Protein AF-A0A538TDK7-F1 (afdb_monomer_lite)

Structure (mmCIF, N/CA/C/O backbone):
data_AF-A0A538TDK7-F1
#
_entry.id   AF-A0A538TDK7-F1
#
loop_
_atom_site.group_PDB
_atom_site.id
_atom_site.type_symbol
_atom_site.label_atom_id
_atom_site.label_alt_id
_atom_site.label_comp_id
_atom_site.label_asym_id
_atom_site.label_entity_id
_atom_site.label_seq_id
_atom_site.pdbx_PDB_ins_code
_atom_site.Cartn_x
_atom_site.Cartn_y
_atom_site.Cartn_z
_atom_site.occupancy
_atom_site.B_iso_or_equiv
_atom_site.auth_seq_id
_atom_site.auth_comp_id
_atom_site.auth_asym_id
_atom_site.auth_atom_id
_atom_site.pdbx_PDB_model_num
ATOM 1 N N . MET A 1 1 ? 8.173 38.762 -30.649 1.00 38.22 1 MET A N 1
ATOM 2 C CA . MET A 1 1 ? 8.725 39.051 -31.995 1.00 38.22 1 MET A CA 1
ATOM 3 C C . MET A 1 1 ? 9.347 40.448 -32.156 1.00 38.22 1 MET A C 1
ATOM 5 O O . MET A 1 1 ? 10.038 40.645 -33.141 1.00 38.22 1 MET A O 1
ATOM 9 N N . ALA A 1 2 ? 9.205 41.392 -31.211 1.00 43.88 2 ALA A N 1
ATOM 10 C CA . ALA A 1 2 ? 9.791 42.739 -31.343 1.00 43.88 2 ALA A CA 1
ATOM 11 C C . ALA A 1 2 ? 11.290 42.849 -30.962 1.00 43.88 2 ALA A C 1
ATOM 13 O O . ALA A 1 2 ? 11.988 43.711 -31.480 1.00 43.88 2 ALA A O 1
ATOM 14 N N . ALA A 1 3 ? 11.818 41.957 -30.112 1.00 48.41 3 ALA A N 1
ATOM 15 C CA . ALA A 1 3 ? 13.212 42.032 -29.646 1.00 48.41 3 ALA A CA 1
ATOM 16 C C . ALA A 1 3 ? 14.259 41.587 -30.693 1.00 48.41 3 ALA A C 1
ATOM 18 O O . ALA A 1 3 ? 15.379 42.086 -30.694 1.00 48.41 3 ALA A O 1
ATOM 19 N N . GLY A 1 4 ? 13.901 40.678 -31.610 1.00 46.03 4 GLY A N 1
ATOM 20 C CA . GLY A 1 4 ? 14.826 40.164 -32.633 1.00 46.03 4 GLY A CA 1
ATOM 21 C C . GLY A 1 4 ? 15.117 41.153 -33.769 1.00 46.03 4 GLY A C 1
ATOM 22 O O . GLY A 1 4 ? 16.203 41.130 -34.338 1.00 46.03 4 GLY A O 1
ATOM 23 N N . LEU A 1 5 ? 14.180 42.062 -34.059 1.00 49.38 5 LEU A N 1
ATOM 24 C CA . LEU A 1 5 ? 14.314 43.065 -35.124 1.00 49.38 5 LEU A CA 1
ATOM 25 C C . LEU A 1 5 ? 15.213 44.248 -34.724 1.00 49.38 5 LEU A C 1
ATOM 27 O O . LEU A 1 5 ? 15.858 44.831 -35.588 1.00 49.38 5 LEU A O 1
ATOM 31 N N . GLY A 1 6 ? 15.317 44.566 -33.428 1.00 53.56 6 GLY A N 1
ATOM 32 C CA . GLY A 1 6 ? 16.222 45.611 -32.924 1.00 53.56 6 GLY A CA 1
ATOM 33 C C . GLY A 1 6 ? 17.692 45.181 -32.817 1.00 53.56 6 GLY A C 1
ATOM 34 O O . GLY A 1 6 ? 18.580 46.024 -32.784 1.00 53.56 6 GLY A O 1
ATOM 35 N N . LEU A 1 7 ? 17.964 43.872 -32.786 1.00 52.69 7 LEU A N 1
ATOM 36 C CA . LEU A 1 7 ? 19.321 43.318 -32.701 1.00 52.69 7 LEU A CA 1
ATOM 37 C C . LEU A 1 7 ? 20.022 43.244 -34.064 1.00 52.69 7 LEU A C 1
ATOM 39 O O . LEU A 1 7 ? 21.246 43.344 -34.129 1.00 52.69 7 LEU A O 1
ATOM 43 N N . ALA A 1 8 ? 19.259 43.111 -35.151 1.00 56.50 8 ALA A N 1
ATOM 44 C CA . ALA A 1 8 ? 19.784 42.955 -36.507 1.00 56.50 8 ALA A CA 1
ATOM 45 C C . ALA A 1 8 ? 20.464 44.223 -37.066 1.00 56.50 8 ALA A C 1
ATOM 47 O O . ALA A 1 8 ? 21.279 44.117 -37.978 1.00 56.50 8 ALA A O 1
ATOM 48 N N . SER A 1 9 ? 20.169 45.405 -36.514 1.00 62.41 9 SER A N 1
ATOM 49 C CA . SER A 1 9 ? 20.732 46.698 -36.937 1.00 62.41 9 SER A CA 1
ATOM 50 C C . SER A 1 9 ? 22.026 47.096 -36.211 1.00 62.41 9 SER A C 1
ATOM 52 O O . SER A 1 9 ? 22.595 48.147 -36.503 1.00 62.41 9 SER A O 1
ATOM 54 N N . LEU A 1 10 ? 22.504 46.280 -35.265 1.00 69.31 10 LEU A N 1
ATOM 55 C CA . LEU A 1 10 ? 23.718 46.549 -34.492 1.00 69.31 10 LEU A CA 1
ATOM 56 C C . LEU A 1 10 ? 24.981 45.963 -35.157 1.00 69.31 10 LEU A C 1
ATOM 58 O O . LEU A 1 10 ? 24.900 44.946 -35.845 1.00 69.31 10 LEU A O 1
ATOM 62 N N . PRO A 1 11 ? 26.174 46.542 -34.914 1.00 76.75 11 PRO A N 1
ATOM 63 C CA . PRO A 1 11 ? 27.440 45.978 -35.380 1.00 76.75 11 PRO A CA 1
ATOM 64 C C . PRO A 1 11 ? 27.650 44.538 -34.885 1.00 76.75 11 PRO A C 1
ATOM 66 O O . PRO A 1 11 ? 27.346 44.218 -33.734 1.00 76.75 11 PRO A O 1
ATOM 69 N N . LEU A 1 12 ? 28.253 43.686 -35.723 1.00 73.94 12 LEU A N 1
ATOM 70 C CA . LEU A 1 12 ? 28.448 42.248 -35.463 1.00 73.94 12 LEU A CA 1
ATOM 71 C C . LEU A 1 12 ? 29.099 41.950 -34.098 1.00 73.94 12 LEU A C 1
ATOM 73 O O . LEU A 1 12 ? 28.734 40.993 -33.421 1.00 73.94 12 LEU A O 1
ATOM 77 N N . ARG A 1 13 ? 30.042 42.794 -33.658 1.00 77.38 13 ARG A N 1
ATOM 78 C CA . ARG A 1 13 ? 30.705 42.647 -32.350 1.00 77.38 13 ARG A CA 1
ATOM 79 C C . ARG A 1 13 ? 29.728 42.801 -31.184 1.00 77.38 13 ARG A C 1
ATOM 81 O O . ARG A 1 13 ? 29.823 42.068 -30.207 1.00 77.38 13 ARG A O 1
ATOM 88 N N . THR A 1 14 ? 28.775 43.718 -31.302 1.00 76.62 14 THR A N 1
ATOM 89 C CA . THR A 1 14 ? 27.746 43.970 -30.291 1.00 76.62 14 THR A CA 1
ATOM 90 C C . THR A 1 14 ? 26.710 42.851 -30.282 1.00 76.62 14 THR A C 1
ATOM 92 O O . THR A 1 14 ? 26.296 42.416 -29.214 1.00 76.62 14 THR A O 1
ATOM 95 N N . GLN A 1 15 ? 26.352 42.314 -31.454 1.00 73.00 15 GLN A N 1
ATOM 96 C CA . GLN A 1 15 ? 25.491 41.130 -31.560 1.00 73.00 15 GLN A CA 1
ATOM 97 C C . GLN A 1 15 ? 26.133 39.904 -30.903 1.00 73.00 15 GLN A C 1
ATOM 99 O O . GLN A 1 15 ? 25.481 39.226 -30.114 1.00 73.00 15 GLN A O 1
ATOM 104 N N . LEU A 1 16 ? 27.418 39.653 -31.168 1.00 75.38 16 LEU A N 1
ATOM 105 C CA . LEU A 1 16 ? 28.167 38.561 -30.541 1.00 75.38 16 LEU A CA 1
ATOM 106 C C . LEU A 1 16 ? 28.321 38.760 -29.030 1.00 75.38 16 LEU A C 1
ATOM 108 O O . LEU A 1 16 ? 28.220 37.791 -28.285 1.00 75.38 16 LEU A O 1
ATOM 112 N N . ALA A 1 17 ? 28.509 39.998 -28.564 1.00 77.81 17 ALA A N 1
ATOM 113 C CA . ALA A 1 17 ? 28.561 40.302 -27.136 1.00 77.81 17 ALA A CA 1
ATOM 114 C C . ALA A 1 17 ? 27.208 40.060 -26.450 1.00 77.81 17 ALA A C 1
ATOM 116 O O . ALA A 1 17 ? 27.165 39.420 -25.404 1.00 77.81 17 ALA A O 1
ATOM 117 N N . VAL A 1 18 ? 26.096 40.499 -27.051 1.00 77.56 18 VAL A N 1
ATOM 118 C CA . VAL A 1 18 ? 24.747 40.253 -26.515 1.00 77.56 18 VAL A CA 1
ATOM 119 C C . VAL A 1 18 ? 24.402 38.764 -26.551 1.00 77.56 18 VAL A C 1
ATOM 121 O O . VAL A 1 18 ? 23.870 38.244 -25.574 1.00 77.56 18 VAL A O 1
ATOM 124 N N . LEU A 1 19 ? 24.751 38.056 -27.628 1.00 75.38 19 LEU A N 1
ATOM 125 C CA . LEU A 1 19 ? 24.578 36.606 -27.725 1.00 75.38 19 LEU A CA 1
ATOM 126 C C . LEU A 1 19 ? 25.424 35.879 -26.672 1.00 75.38 19 LEU A C 1
ATOM 128 O O . LEU A 1 19 ? 24.936 34.961 -26.023 1.00 75.38 19 LEU A O 1
ATOM 132 N N . GLY A 1 20 ? 26.668 36.319 -26.469 1.00 77.12 20 GLY A N 1
ATOM 133 C CA . GLY A 1 20 ? 27.567 35.799 -25.443 1.00 77.12 20 GLY A CA 1
ATOM 134 C C . GLY A 1 20 ? 27.008 36.003 -24.038 1.00 77.12 20 GLY A C 1
ATOM 135 O O . GLY A 1 20 ? 26.969 35.051 -23.269 1.00 77.12 20 GLY A O 1
ATOM 136 N N . ILE A 1 21 ? 26.501 37.201 -23.729 1.00 78.19 21 ILE A N 1
ATOM 137 C CA . ILE A 1 21 ? 25.832 37.513 -22.456 1.00 78.19 21 ILE A CA 1
ATOM 138 C C . ILE A 1 21 ? 24.571 36.662 -22.284 1.00 78.19 21 ILE A C 1
ATOM 140 O O . ILE A 1 21 ? 24.345 36.123 -21.209 1.00 78.19 21 ILE A O 1
ATOM 144 N N . TYR A 1 22 ? 23.762 36.492 -23.332 1.00 72.81 22 TYR A N 1
ATOM 145 C CA . TYR A 1 22 ? 22.556 35.663 -23.280 1.00 72.81 22 TYR A CA 1
ATOM 146 C C . TYR A 1 22 ? 22.883 34.181 -23.047 1.00 72.81 22 TYR A C 1
ATOM 148 O O . TYR A 1 22 ? 22.232 33.520 -22.241 1.00 72.81 22 TYR A O 1
ATOM 156 N N . LEU A 1 23 ? 23.920 33.662 -23.710 1.00 69.44 23 LEU A N 1
ATOM 157 C CA . LEU A 1 23 ? 24.389 32.288 -23.534 1.00 69.44 23 LEU A CA 1
ATOM 158 C C . LEU A 1 23 ? 24.988 32.064 -22.144 1.00 69.44 23 LEU A C 1
ATOM 160 O O . LEU A 1 23 ? 24.698 31.042 -21.527 1.00 69.44 23 LEU A O 1
ATOM 164 N N . THR A 1 24 ? 25.771 33.010 -21.619 1.00 68.62 24 THR A N 1
ATOM 165 C CA . THR A 1 24 ? 26.344 32.896 -20.270 1.00 68.62 24 THR A CA 1
ATOM 166 C C . THR A 1 24 ? 25.286 33.067 -19.185 1.00 68.62 24 THR A C 1
ATOM 168 O O . THR A 1 24 ? 25.291 32.281 -18.242 1.00 68.62 24 THR A O 1
ATOM 171 N N . LEU A 1 25 ? 24.316 33.979 -19.338 1.00 64.06 25 LEU A N 1
ATOM 172 C CA . LEU A 1 25 ? 23.139 34.053 -18.458 1.00 64.06 25 LEU A CA 1
ATOM 173 C C . LEU A 1 25 ? 22.305 32.772 -18.524 1.00 64.06 25 LEU A C 1
ATOM 175 O O . LEU A 1 25 ? 21.866 32.290 -17.487 1.00 64.06 25 LEU A O 1
ATOM 179 N N . GLY A 1 26 ? 22.129 32.194 -19.716 1.00 53.66 26 GLY A N 1
ATOM 180 C CA . GLY A 1 26 ? 21.457 30.908 -19.900 1.00 53.66 26 GLY A CA 1
ATOM 181 C C . GLY A 1 26 ? 22.214 29.736 -19.270 1.00 53.66 26 GLY A C 1
ATOM 182 O O . GLY A 1 26 ? 21.595 28.816 -18.750 1.00 53.66 26 GLY A O 1
ATOM 183 N N . MET A 1 27 ? 23.549 29.759 -19.270 1.00 61.28 27 MET A N 1
ATOM 184 C CA . MET A 1 27 ? 24.370 28.779 -18.549 1.00 61.28 27 MET A CA 1
ATOM 185 C C . MET A 1 27 ? 24.310 28.979 -17.032 1.00 61.28 27 MET A C 1
ATOM 187 O O . MET A 1 27 ? 24.310 27.998 -16.295 1.00 61.28 27 MET A O 1
ATOM 191 N N . TRP A 1 28 ? 24.239 30.227 -16.565 1.00 51.09 28 TRP A N 1
ATOM 192 C CA . TRP A 1 28 ? 24.221 30.552 -15.140 1.00 51.09 28 TRP A CA 1
ATOM 193 C C . TRP A 1 28 ? 22.849 30.287 -14.502 1.00 51.09 28 TRP A C 1
ATOM 195 O O . TRP A 1 28 ? 22.786 29.759 -13.396 1.00 51.09 28 TRP A O 1
ATOM 205 N N . SER A 1 29 ? 21.749 30.522 -15.228 1.00 53.81 29 SER A N 1
ATOM 206 C CA . SER A 1 29 ? 20.389 30.169 -14.785 1.00 53.81 29 SER A CA 1
ATOM 207 C C . SER A 1 29 ? 20.101 28.664 -14.822 1.00 53.81 29 SER A C 1
ATOM 209 O O . SER A 1 29 ? 19.260 28.181 -14.072 1.00 53.81 29 SER A O 1
ATOM 211 N N . ARG A 1 30 ? 20.835 27.889 -15.633 1.00 50.47 30 ARG A N 1
ATOM 212 C CA . ARG A 1 30 ? 20.777 26.412 -15.650 1.00 50.47 30 ARG A CA 1
ATOM 213 C C . ARG A 1 30 ? 21.446 25.747 -14.440 1.00 50.47 30 ARG A C 1
ATOM 215 O O . ARG A 1 30 ? 21.371 24.526 -14.316 1.00 50.47 30 ARG A O 1
ATOM 222 N N . GLY A 1 31 ? 22.119 26.518 -13.584 1.00 41.34 31 GLY A N 1
ATOM 223 C CA . GLY A 1 31 ? 22.864 26.019 -12.427 1.00 41.34 31 GLY A CA 1
ATOM 224 C C . GLY A 1 31 ? 22.113 26.048 -11.095 1.00 41.34 31 GLY A C 1
ATOM 225 O O . GLY A 1 31 ? 22.676 25.587 -10.101 1.00 41.34 31 GLY A O 1
ATOM 226 N N . ASP A 1 32 ? 20.883 26.574 -11.032 1.00 41.44 32 ASP A N 1
ATOM 227 C CA . ASP A 1 32 ? 20.187 26.698 -9.748 1.00 41.44 32 ASP A CA 1
ATOM 228 C C . ASP A 1 32 ? 19.555 25.355 -9.338 1.00 41.44 32 ASP A C 1
ATOM 230 O O . ASP A 1 32 ? 18.450 24.982 -9.721 1.00 41.44 32 ASP A O 1
ATOM 234 N N . LEU A 1 33 ? 20.312 24.596 -8.546 1.00 46.03 33 LEU A N 1
ATOM 235 C CA . LEU A 1 33 ? 19.978 23.289 -7.960 1.00 46.03 33 LEU A CA 1
ATOM 236 C C . LEU A 1 33 ? 18.843 23.338 -6.916 1.00 46.03 33 LEU A C 1
ATOM 238 O O . LEU A 1 33 ? 18.672 22.387 -6.147 1.00 46.03 33 LEU A O 1
ATOM 242 N N . LYS A 1 34 ? 18.099 24.444 -6.831 1.00 42.38 34 LYS A N 1
ATOM 243 C CA . LYS A 1 34 ? 17.203 24.719 -5.704 1.00 42.38 34 LYS A CA 1
ATOM 244 C C . LYS A 1 34 ? 15.817 24.097 -5.817 1.00 42.38 34 LYS A C 1
ATOM 246 O O . LYS A 1 34 ? 15.221 23.881 -4.769 1.00 42.38 34 LYS A O 1
ATOM 251 N N . ASN A 1 35 ? 15.351 23.721 -7.013 1.00 41.34 35 ASN A N 1
ATOM 252 C CA . ASN A 1 35 ? 14.048 23.069 -7.182 1.00 41.34 35 ASN A CA 1
ATOM 253 C C . ASN A 1 35 ? 14.151 21.722 -7.931 1.00 41.34 35 ASN A C 1
ATOM 255 O O . ASN A 1 35 ? 14.353 21.699 -9.145 1.00 41.34 35 ASN A O 1
ATOM 259 N N . PRO A 1 36 ? 14.024 20.573 -7.232 1.00 47.59 36 PRO A N 1
ATOM 260 C CA . PRO A 1 36 ? 14.081 19.231 -7.830 1.00 47.59 36 PRO A CA 1
ATOM 261 C C . PRO A 1 36 ? 12.927 18.899 -8.786 1.00 47.59 36 PRO A C 1
ATOM 263 O O . PRO A 1 36 ? 13.014 17.917 -9.521 1.00 47.59 36 PRO A O 1
ATOM 266 N N . GLU A 1 37 ? 11.859 19.690 -8.752 1.00 44.19 37 GLU A N 1
ATOM 267 C CA . GLU A 1 37 ? 10.661 19.550 -9.587 1.00 44.19 37 GLU A CA 1
ATOM 268 C C . GLU A 1 37 ? 10.790 20.305 -10.917 1.00 44.19 37 GLU A C 1
ATOM 270 O O . GLU A 1 37 ? 10.044 20.055 -11.865 1.00 44.19 37 GLU A O 1
ATOM 275 N N . GLU A 1 38 ? 11.778 21.198 -11.029 1.00 42.28 38 GLU A N 1
ATOM 276 C CA . GLU A 1 38 ? 12.010 21.961 -12.246 1.00 42.28 38 GLU A CA 1
ATOM 277 C C . GLU A 1 38 ? 12.855 21.168 -13.248 1.00 42.28 38 GLU A C 1
ATOM 279 O O . GLU A 1 38 ? 13.903 20.574 -12.962 1.00 42.28 38 GLU A O 1
ATOM 284 N N . THR A 1 39 ? 12.350 21.147 -14.475 1.00 43.91 39 THR A N 1
ATOM 285 C CA . THR A 1 39 ? 12.865 20.350 -15.583 1.00 43.91 39 THR A CA 1
ATOM 286 C C . THR A 1 39 ? 14.168 20.960 -16.123 1.00 43.91 39 THR A C 1
ATOM 288 O O . THR A 1 39 ? 14.156 21.742 -17.071 1.00 43.91 39 THR A O 1
ATOM 291 N N . THR A 1 40 ? 15.312 20.627 -15.518 1.00 49.50 40 THR A N 1
ATOM 292 C CA . THR A 1 40 ? 16.652 21.027 -15.996 1.00 49.50 40 THR A CA 1
ATOM 293 C C . THR A 1 40 ? 17.365 19.884 -16.737 1.00 49.50 40 THR A C 1
ATOM 295 O O . THR A 1 40 ? 17.063 18.704 -16.557 1.00 49.50 40 THR A O 1
ATOM 298 N N . GLU A 1 41 ? 18.339 20.211 -17.597 1.00 44.47 41 GLU A N 1
ATOM 299 C CA . GLU A 1 41 ? 19.087 19.227 -18.406 1.00 44.47 41 GLU A CA 1
ATOM 300 C C . GLU A 1 41 ? 19.880 18.217 -17.547 1.00 44.47 41 GLU A C 1
ATOM 302 O O . GLU A 1 41 ? 19.993 17.039 -17.895 1.00 44.47 41 GLU A O 1
ATOM 307 N N . SER A 1 42 ? 20.395 18.650 -16.393 1.00 49.44 42 SER A N 1
ATOM 308 C CA . SER A 1 42 ? 21.072 17.782 -15.421 1.00 49.44 42 SER A CA 1
ATOM 309 C C . SER A 1 42 ? 20.097 16.810 -14.745 1.00 49.44 42 SER A C 1
ATOM 311 O O . SER A 1 42 ? 20.432 15.632 -14.581 1.00 49.44 42 SER A O 1
ATOM 313 N N . ASN A 1 43 ? 18.873 17.259 -14.443 1.00 54.41 43 ASN A N 1
ATOM 314 C CA . ASN A 1 43 ? 17.802 16.407 -13.922 1.00 54.41 43 ASN A CA 1
ATOM 315 C C . ASN A 1 43 ? 17.413 15.321 -14.939 1.00 54.41 43 ASN A C 1
ATOM 317 O O . ASN A 1 43 ? 17.275 14.159 -14.559 1.00 54.41 43 ASN A O 1
ATOM 321 N N . PHE A 1 44 ? 17.360 15.639 -16.238 1.00 60.88 44 PHE A N 1
ATOM 322 C CA . PHE A 1 44 ? 17.074 14.642 -17.278 1.00 60.88 44 PHE A CA 1
ATOM 323 C C . PHE A 1 44 ? 18.119 13.529 -17.387 1.00 60.88 44 PHE A C 1
ATOM 325 O O . PHE A 1 44 ? 17.742 12.373 -17.553 1.00 60.88 44 PHE A O 1
ATOM 332 N N . ARG A 1 45 ? 19.421 13.827 -17.275 1.00 62.09 45 ARG A N 1
ATOM 333 C CA . ARG A 1 45 ? 20.465 12.781 -17.369 1.00 62.09 45 ARG A CA 1
ATOM 334 C C . ARG A 1 45 ? 20.416 11.802 -16.195 1.00 62.09 45 ARG A C 1
ATOM 336 O O . ARG A 1 45 ? 20.629 10.601 -16.380 1.00 62.09 45 ARG A O 1
ATOM 343 N N . LEU A 1 46 ? 20.118 12.304 -14.994 1.00 62.34 46 LEU A N 1
ATOM 344 C CA . LEU A 1 46 ? 19.940 11.469 -13.803 1.00 62.34 46 LEU A CA 1
ATOM 345 C C . LEU A 1 46 ? 18.691 10.584 -13.919 1.00 62.34 46 LEU A C 1
ATOM 347 O O . LEU A 1 46 ? 18.764 9.396 -13.600 1.00 62.34 46 LEU A O 1
ATOM 351 N N . VAL A 1 47 ? 17.583 11.140 -14.420 1.00 71.38 47 VAL A N 1
ATOM 352 C CA . VAL A 1 47 ? 16.340 10.404 -14.715 1.00 71.38 47 VAL A CA 1
ATOM 353 C C . VAL A 1 47 ? 16.583 9.328 -15.778 1.00 71.38 47 VAL A C 1
ATOM 355 O O . VAL A 1 47 ? 16.241 8.171 -15.562 1.00 71.38 47 VAL A O 1
ATOM 358 N N . ASP A 1 48 ? 17.227 9.671 -16.895 1.00 78.06 48 ASP A N 1
ATOM 359 C CA . ASP A 1 48 ? 17.501 8.748 -18.005 1.00 78.06 48 ASP A CA 1
ATOM 360 C C . ASP A 1 48 ? 18.375 7.567 -17.562 1.00 78.06 48 ASP A C 1
ATOM 362 O O . ASP A 1 48 ? 18.070 6.411 -17.848 1.00 78.06 48 ASP A O 1
ATOM 366 N N . THR A 1 49 ? 19.422 7.831 -16.775 1.00 82.88 49 THR A N 1
ATOM 367 C CA . THR A 1 49 ? 20.282 6.766 -16.231 1.00 82.88 49 THR A CA 1
ATOM 368 C C . THR A 1 49 ? 19.508 5.856 -15.274 1.00 82.88 49 THR A C 1
ATOM 370 O O . THR A 1 49 ? 19.656 4.633 -15.317 1.00 82.88 49 THR A O 1
ATOM 373 N N . ALA A 1 50 ? 18.657 6.438 -14.424 1.00 83.56 50 ALA A N 1
ATOM 374 C CA . ALA A 1 50 ? 17.806 5.690 -13.505 1.00 83.56 50 ALA A CA 1
ATOM 375 C C . ALA A 1 50 ? 16.811 4.793 -14.257 1.00 83.56 50 ALA A C 1
ATOM 377 O O . ALA A 1 50 ? 16.708 3.603 -13.959 1.00 83.56 50 ALA A O 1
ATOM 378 N N . LEU A 1 51 ? 16.131 5.341 -15.266 1.00 88.38 51 LEU A N 1
ATOM 379 C CA . LEU A 1 51 ? 15.173 4.612 -16.093 1.00 88.38 51 LEU A CA 1
ATOM 380 C C . LEU A 1 51 ? 15.840 3.506 -16.904 1.00 88.38 51 LEU A C 1
ATOM 382 O O . LEU A 1 51 ? 15.297 2.410 -16.955 1.00 88.38 51 LEU A O 1
ATOM 386 N N . LYS A 1 52 ? 17.032 3.741 -17.466 1.00 90.75 52 LYS A N 1
ATOM 387 C CA . LYS A 1 52 ? 17.803 2.701 -18.166 1.00 90.75 52 LYS A CA 1
ATOM 388 C C . LYS A 1 52 ? 18.159 1.537 -17.250 1.00 90.75 52 LYS A C 1
ATOM 390 O O . LYS A 1 52 ? 18.046 0.389 -17.670 1.00 90.75 52 LYS A O 1
ATOM 395 N N . LYS A 1 53 ? 18.561 1.807 -16.001 1.00 91.56 53 LYS A N 1
ATOM 396 C CA . LYS A 1 53 ? 18.838 0.745 -15.019 1.00 91.56 53 LYS A CA 1
ATOM 397 C C . LYS A 1 53 ? 17.586 -0.095 -14.753 1.00 91.56 53 LYS A C 1
ATOM 399 O O . LYS A 1 53 ? 17.656 -1.319 -14.811 1.00 91.56 53 LYS A O 1
ATOM 404 N N . VAL A 1 54 ? 16.447 0.561 -14.531 1.00 93.69 54 VAL A N 1
ATOM 405 C CA . VAL A 1 54 ? 15.161 -0.117 -14.312 1.00 93.69 54 VAL A CA 1
ATOM 406 C C . VAL A 1 54 ? 14.726 -0.902 -15.556 1.00 93.69 54 VAL A C 1
ATOM 408 O O . VAL A 1 54 ? 14.345 -2.061 -15.432 1.00 93.69 54 VAL A O 1
ATOM 411 N N . GLU A 1 55 ? 14.837 -0.328 -16.758 1.00 95.50 55 GLU A N 1
ATOM 412 C CA . GLU A 1 55 ? 14.523 -1.015 -18.019 1.00 95.50 55 GLU A CA 1
ATOM 413 C C . GLU A 1 55 ? 15.361 -2.284 -18.190 1.00 95.50 55 GLU A C 1
ATOM 415 O O . GLU A 1 55 ? 14.823 -3.346 -18.510 1.00 95.50 55 GLU A O 1
ATOM 420 N N . LEU A 1 56 ? 16.674 -2.190 -17.959 1.00 95.62 56 LEU A N 1
ATOM 421 C CA . LEU A 1 56 ? 17.569 -3.343 -18.008 1.00 95.62 56 LEU A CA 1
ATOM 422 C C . LEU A 1 56 ? 17.151 -4.408 -16.992 1.00 95.62 56 LEU A C 1
ATOM 424 O O . LEU A 1 56 ? 17.102 -5.582 -17.353 1.00 95.62 56 LEU A O 1
ATOM 428 N N . GLY A 1 57 ? 16.794 -4.006 -15.768 1.00 96.19 57 GLY A N 1
ATOM 429 C CA . GLY A 1 57 ? 16.332 -4.929 -14.733 1.00 96.19 57 GLY A CA 1
ATOM 430 C C . GLY A 1 57 ? 15.056 -5.676 -15.133 1.00 96.19 57 GLY A C 1
ATOM 431 O O . GLY A 1 57 ? 14.995 -6.904 -15.054 1.00 96.19 57 GLY A O 1
ATOM 432 N N . PHE A 1 58 ? 14.072 -4.956 -15.678 1.00 97.12 58 PHE A N 1
ATOM 433 C CA . PHE A 1 58 ? 12.864 -5.567 -16.236 1.00 97.12 58 PHE A CA 1
ATOM 434 C C . PHE A 1 58 ? 13.189 -6.546 -17.366 1.00 97.12 58 PHE A C 1
ATOM 436 O O . PHE A 1 58 ? 12.705 -7.675 -17.344 1.00 97.12 58 PHE A O 1
ATOM 443 N N . ARG A 1 59 ? 14.042 -6.165 -18.327 1.00 97.06 59 ARG A N 1
ATOM 444 C CA . ARG A 1 59 ? 14.416 -7.041 -19.455 1.00 97.06 59 ARG A CA 1
ATOM 445 C C . ARG A 1 59 ? 15.201 -8.278 -19.017 1.00 97.06 59 ARG A C 1
ATOM 447 O O . ARG A 1 59 ? 15.121 -9.300 -19.695 1.00 97.06 59 ARG A O 1
ATOM 454 N N . GLN A 1 60 ? 15.954 -8.194 -17.921 1.00 96.25 60 GLN A N 1
ATOM 455 C CA . GLN A 1 60 ? 16.690 -9.326 -17.354 1.00 96.25 60 GLN A CA 1
ATOM 456 C C . GLN A 1 60 ? 15.755 -10.357 -16.718 1.00 96.25 60 GLN A C 1
ATOM 458 O O . GLN A 1 60 ? 15.914 -11.549 -16.977 1.00 96.25 60 GLN A O 1
ATOM 463 N N . LEU A 1 61 ? 14.780 -9.914 -15.917 1.00 95.56 61 LEU A N 1
ATOM 464 C CA . LEU A 1 61 ? 13.804 -10.809 -15.283 1.00 95.56 61 LEU A CA 1
ATOM 465 C C . LEU A 1 61 ? 12.753 -11.312 -16.277 1.00 95.56 61 LEU A C 1
ATOM 467 O O . LEU A 1 61 ? 12.399 -12.490 -16.281 1.00 95.56 61 LEU A O 1
ATOM 471 N N . TYR A 1 62 ? 12.294 -10.419 -17.148 1.00 96.00 62 TYR A N 1
ATOM 472 C CA . TYR A 1 62 ? 11.225 -10.649 -18.107 1.00 96.00 62 TYR A CA 1
ATOM 473 C C . TYR A 1 62 ? 11.648 -10.149 -19.492 1.00 96.00 62 TYR A C 1
ATOM 475 O O . TYR A 1 62 ? 11.325 -9.023 -19.879 1.00 96.00 62 TYR A O 1
ATOM 483 N N . PRO A 1 63 ? 12.340 -10.977 -20.300 1.00 95.56 63 PRO A N 1
ATOM 484 C CA . PRO A 1 63 ? 12.717 -10.601 -21.665 1.00 95.56 63 PRO A CA 1
ATOM 485 C C . PRO A 1 63 ? 11.509 -10.267 -22.548 1.00 95.56 63 PRO A C 1
ATOM 487 O O . PRO A 1 63 ? 11.612 -9.465 -23.479 1.00 95.56 63 PRO A O 1
ATOM 490 N N . ARG A 1 64 ? 10.360 -10.887 -22.255 1.00 94.62 64 ARG A N 1
ATOM 491 C CA . ARG A 1 64 ? 9.053 -10.617 -22.858 1.00 94.62 64 ARG A CA 1
ATOM 492 C C . ARG A 1 64 ? 7.963 -10.816 -21.809 1.00 94.62 64 ARG A C 1
ATOM 494 O O . ARG A 1 64 ? 8.087 -11.696 -20.961 1.00 94.62 64 ARG A O 1
ATOM 501 N N . PHE A 1 65 ? 6.890 -10.046 -21.929 1.00 93.94 65 PHE A N 1
ATOM 502 C CA . PHE A 1 65 ? 5.649 -10.268 -21.195 1.00 93.94 65 PHE A CA 1
ATOM 503 C C . PHE A 1 65 ? 4.613 -10.936 -22.097 1.00 93.94 65 PHE A C 1
ATOM 505 O O . PHE A 1 65 ? 4.643 -10.771 -23.318 1.00 93.94 65 PHE A O 1
ATOM 512 N N . ALA A 1 66 ? 3.691 -11.685 -21.493 1.00 92.75 66 ALA A N 1
ATOM 513 C CA . ALA A 1 66 ? 2.487 -12.103 -22.193 1.00 92.75 66 ALA A CA 1
ATOM 514 C C . ALA A 1 66 ? 1.576 -10.878 -22.432 1.00 92.75 66 ALA A C 1
ATOM 516 O O . ALA A 1 66 ? 1.539 -9.977 -21.583 1.00 92.75 66 ALA A O 1
ATOM 517 N N . PRO A 1 67 ? 0.815 -10.827 -23.538 1.00 90.31 67 PRO A N 1
ATOM 518 C CA . PRO A 1 67 ? -0.151 -9.756 -23.754 1.00 90.31 67 PRO A CA 1
ATOM 519 C C . PRO A 1 67 ? -1.167 -9.668 -22.608 1.00 90.31 67 PRO A C 1
ATOM 521 O O . PRO A 1 67 ? -1.532 -10.679 -22.010 1.00 90.31 67 PRO A O 1
ATOM 524 N N . ASN A 1 68 ? -1.649 -8.458 -22.326 1.00 91.94 68 ASN A N 1
ATOM 525 C CA . ASN A 1 68 ? -2.587 -8.131 -21.244 1.00 91.94 68 ASN A CA 1
ATOM 526 C C . ASN A 1 68 ? -2.064 -8.409 -19.823 1.00 91.94 68 ASN A C 1
ATOM 528 O O . ASN A 1 68 ? -2.861 -8.485 -18.889 1.00 91.94 68 ASN A O 1
ATOM 532 N N . THR A 1 69 ? -0.745 -8.534 -19.637 1.00 95.19 69 THR A N 1
ATOM 533 C CA . THR A 1 69 ? -0.170 -8.681 -18.292 1.00 95.19 69 THR A CA 1
ATOM 534 C C . THR A 1 69 ? -0.392 -7.407 -17.471 1.00 95.19 69 THR A C 1
ATOM 536 O O . THR A 1 69 ? -0.017 -6.303 -17.891 1.00 95.19 69 THR A O 1
ATOM 539 N N . GLN A 1 70 ? -0.972 -7.566 -16.282 1.00 95.50 70 GLN A N 1
ATOM 540 C CA . GLN A 1 70 ? -1.021 -6.532 -15.255 1.00 95.50 70 GLN A CA 1
ATOM 541 C C . GLN A 1 70 ? 0.199 -6.672 -14.344 1.00 95.50 70 GLN A C 1
ATOM 543 O O . GLN A 1 70 ? 0.448 -7.714 -13.746 1.00 95.50 70 GLN A O 1
ATOM 548 N N . ILE A 1 71 ? 0.970 -5.600 -14.252 1.00 96.25 71 ILE A N 1
ATOM 549 C CA . ILE A 1 71 ? 2.198 -5.519 -13.473 1.00 96.25 71 ILE A CA 1
ATOM 550 C C . ILE A 1 71 ? 1.853 -4.672 -12.259 1.00 96.25 71 ILE A C 1
ATOM 552 O O . ILE A 1 71 ? 1.796 -3.442 -12.348 1.00 96.25 71 ILE A O 1
ATOM 556 N N . VAL A 1 72 ? 1.542 -5.335 -11.148 1.00 96.19 72 VAL A N 1
ATOM 557 C CA . VAL A 1 72 ? 1.311 -4.646 -9.882 1.00 96.19 72 VAL A CA 1
ATOM 558 C C . VAL A 1 72 ? 2.673 -4.259 -9.340 1.00 96.19 72 VAL A C 1
ATOM 560 O O . VAL A 1 72 ? 3.507 -5.114 -9.051 1.00 96.19 72 VAL A O 1
ATOM 563 N N . LEU A 1 73 ? 2.925 -2.959 -9.289 1.00 94.19 73 LEU A N 1
ATOM 564 C CA . LEU A 1 73 ? 4.242 -2.419 -9.011 1.00 94.19 73 LEU A CA 1
ATOM 565 C C . LEU A 1 73 ? 4.237 -1.767 -7.633 1.00 94.19 73 LEU A C 1
ATOM 567 O O . LEU A 1 73 ? 3.319 -1.032 -7.302 1.00 94.19 73 LEU A O 1
ATOM 571 N N . SER A 1 74 ? 5.270 -2.015 -6.840 1.00 92.44 74 SER A N 1
ATOM 572 C CA . SER A 1 74 ? 5.586 -1.256 -5.631 1.00 92.44 74 SER A CA 1
ATOM 573 C C . SER A 1 74 ? 6.874 -0.486 -5.902 1.00 92.44 74 SER A C 1
ATOM 575 O O . SER A 1 74 ? 7.894 -1.088 -6.229 1.00 92.44 74 SER A O 1
ATOM 577 N N . VAL A 1 75 ? 6.847 0.848 -5.839 1.00 88.81 75 VAL A N 1
ATOM 578 C CA . VAL A 1 75 ? 8.030 1.683 -6.122 1.00 88.81 75 VAL A CA 1
ATOM 579 C C . VAL A 1 75 ? 8.498 2.325 -4.828 1.00 88.81 75 VAL A C 1
ATOM 581 O O . VAL A 1 75 ? 7.901 3.287 -4.352 1.00 88.81 75 VAL A O 1
ATOM 584 N N . GLN A 1 76 ? 9.594 1.807 -4.280 1.00 83.38 76 GLN A N 1
ATOM 585 C CA . GLN A 1 76 ? 10.218 2.310 -3.054 1.00 83.38 76 GLN A CA 1
ATOM 586 C C . GLN A 1 76 ? 11.406 3.242 -3.330 1.00 83.38 76 GLN A C 1
ATOM 588 O O . GLN A 1 76 ? 11.922 3.876 -2.412 1.00 83.38 76 GLN A O 1
ATOM 593 N N . ALA A 1 77 ? 11.800 3.402 -4.598 1.00 70.56 77 ALA A N 1
ATOM 594 C CA . ALA A 1 77 ? 12.689 4.468 -5.060 1.00 70.56 77 ALA A CA 1
ATOM 595 C C . ALA A 1 77 ? 12.027 5.852 -4.922 1.00 70.56 77 ALA A C 1
ATOM 597 O O . ALA A 1 77 ? 11.595 6.452 -5.908 1.00 70.56 77 ALA A O 1
ATOM 598 N N . ARG A 1 78 ? 11.938 6.358 -3.686 1.00 58.22 78 ARG A N 1
ATOM 599 C CA . ARG A 1 78 ? 11.512 7.730 -3.382 1.00 58.22 78 ARG A CA 1
ATOM 600 C C . ARG A 1 78 ? 12.702 8.680 -3.592 1.00 58.22 78 ARG A C 1
ATOM 602 O O . ARG A 1 78 ? 13.803 8.413 -3.117 1.00 58.22 78 ARG A O 1
ATOM 609 N N . GLY A 1 79 ? 12.500 9.777 -4.328 1.00 50.09 79 GLY A N 1
ATOM 610 C CA . GLY A 1 79 ? 13.530 10.790 -4.609 1.00 50.09 79 GLY A CA 1
ATOM 611 C C . GLY A 1 79 ? 13.814 11.049 -6.099 1.00 50.09 79 GLY A C 1
ATOM 612 O O . GLY A 1 79 ? 13.176 10.490 -6.990 1.00 50.09 79 GLY A O 1
ATOM 613 N N . ARG A 1 80 ? 14.773 11.956 -6.360 1.00 42.22 80 ARG A N 1
ATOM 614 C CA . ARG A 1 80 ? 15.112 12.532 -7.683 1.00 42.22 80 ARG A CA 1
ATOM 615 C C . ARG A 1 80 ? 15.184 11.472 -8.793 1.00 42.22 80 ARG A C 1
ATOM 617 O O . ARG A 1 80 ? 15.981 10.535 -8.709 1.00 42.22 80 ARG A O 1
ATOM 624 N N . GLY A 1 81 ? 14.394 11.658 -9.854 1.00 52.66 81 GLY A N 1
ATOM 625 C CA . GLY A 1 81 ? 14.362 10.754 -11.012 1.00 52.66 81 GLY A CA 1
ATOM 626 C C . GLY A 1 81 ? 12.965 10.349 -11.493 1.00 52.66 81 GLY A C 1
ATOM 627 O O . GLY A 1 81 ? 12.847 9.778 -12.568 1.00 52.66 81 GLY A O 1
ATOM 628 N N . SER A 1 82 ? 11.930 10.604 -10.687 1.00 67.75 82 SER A N 1
ATOM 629 C CA . SER A 1 82 ? 10.518 10.285 -10.942 1.00 67.75 82 SER A CA 1
ATOM 630 C C . SER A 1 82 ? 10.254 8.918 -11.600 1.00 67.75 82 SER A C 1
ATOM 632 O O . SER A 1 82 ? 9.396 8.781 -12.466 1.00 67.75 82 SER A O 1
ATOM 634 N N . ILE A 1 83 ? 10.961 7.856 -11.181 1.00 79.75 83 ILE A N 1
ATOM 635 C CA . ILE A 1 83 ? 10.642 6.485 -11.632 1.00 79.75 83 ILE A CA 1
ATOM 636 C C . ILE A 1 83 ? 9.148 6.220 -11.415 1.00 79.75 83 ILE A C 1
ATOM 638 O O . ILE A 1 83 ? 8.481 5.701 -12.301 1.00 79.75 83 ILE A O 1
ATOM 642 N N . TYR A 1 84 ? 8.616 6.686 -10.285 1.00 81.75 84 TYR A N 1
ATOM 643 C CA . TYR A 1 84 ? 7.196 6.657 -9.963 1.00 81.75 84 TYR A CA 1
ATOM 644 C C . TYR A 1 84 ? 6.295 7.206 -11.092 1.00 81.75 84 TYR A C 1
ATOM 646 O O . TYR A 1 84 ? 5.455 6.459 -11.599 1.00 81.75 84 TYR A O 1
ATOM 654 N N . ILE A 1 85 ? 6.489 8.456 -11.552 1.00 79.56 85 ILE A N 1
ATOM 655 C CA . ILE A 1 85 ? 5.642 9.045 -12.613 1.00 79.56 85 ILE A CA 1
ATOM 656 C C . ILE A 1 85 ? 5.793 8.283 -13.930 1.00 79.56 85 ILE A C 1
ATOM 658 O O . ILE A 1 85 ? 4.822 8.069 -14.655 1.00 79.56 85 ILE A O 1
ATOM 662 N N . HIS A 1 86 ? 7.008 7.824 -14.233 1.00 85.38 86 HIS A N 1
ATOM 663 C CA . HIS A 1 86 ? 7.284 7.090 -15.458 1.00 85.38 86 HIS A CA 1
ATOM 664 C C . HIS A 1 86 ? 6.578 5.735 -15.475 1.00 85.38 86 HIS A C 1
ATOM 666 O O . HIS A 1 86 ? 5.986 5.359 -16.490 1.00 85.38 86 HIS A O 1
ATOM 672 N N . MET A 1 87 ? 6.577 5.027 -14.349 1.00 88.81 87 MET A N 1
ATOM 673 C CA . MET A 1 87 ? 5.892 3.744 -14.240 1.00 88.81 87 MET A CA 1
ATOM 674 C C . MET A 1 87 ? 4.374 3.908 -14.305 1.00 88.81 87 MET A C 1
ATOM 676 O O . MET A 1 87 ? 3.735 3.244 -15.121 1.00 88.81 87 MET A O 1
ATOM 680 N N . TYR A 1 88 ? 3.794 4.809 -13.507 1.00 87.06 88 TYR A N 1
ATOM 681 C CA . TYR A 1 88 ? 2.339 4.873 -13.346 1.00 87.06 88 TYR A CA 1
ATOM 682 C C . TYR A 1 88 ? 1.641 5.821 -14.318 1.00 87.06 88 TYR A C 1
ATOM 684 O O . TYR A 1 88 ? 0.668 5.415 -14.955 1.00 87.06 88 TYR A O 1
ATOM 692 N N . ALA A 1 89 ? 2.127 7.050 -14.489 1.00 82.38 89 ALA A N 1
ATOM 693 C CA . ALA A 1 89 ? 1.468 8.024 -15.359 1.00 82.38 89 ALA A CA 1
ATOM 694 C C . ALA A 1 89 ? 1.844 7.804 -16.830 1.00 82.38 89 ALA A C 1
ATOM 696 O O . ALA A 1 89 ? 0.971 7.716 -17.694 1.00 82.38 89 ALA A O 1
ATOM 697 N N . PHE A 1 90 ? 3.140 7.649 -17.124 1.00 84.44 90 PHE A N 1
ATOM 698 C CA . PHE A 1 90 ? 3.609 7.481 -18.505 1.00 84.44 90 PHE A CA 1
ATOM 699 C C . PHE A 1 90 ? 3.576 6.036 -19.007 1.00 84.44 90 PHE A C 1
ATOM 701 O O . PHE A 1 90 ? 3.720 5.817 -20.210 1.00 84.44 90 PHE A O 1
ATOM 708 N N . GLN A 1 91 ? 3.354 5.054 -18.125 1.00 90.25 91 GLN A N 1
ATOM 709 C CA . GLN A 1 91 ? 3.254 3.637 -18.489 1.00 90.25 91 GLN A CA 1
ATOM 710 C C . GLN A 1 91 ? 4.453 3.172 -19.338 1.00 90.25 91 GLN A C 1
ATOM 712 O O . GLN A 1 91 ? 4.278 2.494 -20.356 1.00 90.25 91 GLN A O 1
ATOM 717 N N . VAL A 1 92 ? 5.680 3.545 -18.947 1.00 91.38 92 VAL A N 1
ATOM 718 C CA . VAL A 1 92 ? 6.887 3.356 -19.782 1.00 91.38 92 VAL A CA 1
ATOM 719 C C . VAL A 1 92 ? 7.156 1.905 -20.186 1.00 91.38 92 VAL A C 1
ATOM 721 O O . VAL A 1 92 ? 7.728 1.677 -21.250 1.00 91.38 92 VAL A O 1
ATOM 724 N N . LEU A 1 93 ? 6.663 0.916 -19.430 1.00 93.81 93 LEU A N 1
ATOM 725 C CA . LEU A 1 93 ? 6.752 -0.500 -19.809 1.00 93.81 93 LEU A CA 1
ATOM 726 C C . LEU A 1 93 ? 6.105 -0.780 -21.177 1.00 93.81 93 LEU A C 1
ATOM 728 O O . LEU A 1 93 ? 6.645 -1.556 -21.965 1.00 93.81 93 LEU A O 1
ATOM 732 N N . ARG A 1 94 ? 5.012 -0.083 -21.522 1.00 93.81 94 ARG A N 1
ATOM 733 C CA . ARG A 1 94 ? 4.375 -0.196 -22.848 1.00 93.81 94 ARG A CA 1
ATOM 734 C C . ARG A 1 94 ? 5.300 0.248 -23.974 1.00 93.81 94 ARG A C 1
ATOM 736 O O . ARG A 1 94 ? 5.226 -0.272 -25.085 1.00 93.81 94 ARG A O 1
ATOM 743 N N . ILE A 1 95 ? 6.158 1.224 -23.690 1.00 93.00 95 ILE A N 1
ATOM 744 C CA . ILE A 1 95 ? 7.106 1.794 -24.647 1.00 93.00 95 ILE A CA 1
ATOM 745 C C . ILE A 1 95 ? 8.313 0.864 -24.782 1.00 93.00 95 ILE A C 1
ATOM 747 O O . ILE A 1 95 ? 8.662 0.479 -25.898 1.00 93.00 95 ILE A O 1
ATOM 751 N N . TRP A 1 96 ? 8.906 0.444 -23.661 1.00 94.69 96 TRP A N 1
ATOM 752 C CA . TRP A 1 96 ? 10.089 -0.425 -23.646 1.00 94.69 96 TRP A CA 1
ATOM 753 C C . TRP A 1 96 ? 9.838 -1.774 -24.325 1.00 94.69 96 TRP A C 1
ATOM 755 O O . TRP A 1 96 ? 10.663 -2.235 -25.119 1.00 94.69 96 TRP A O 1
ATOM 765 N N . TYR A 1 97 ? 8.675 -2.379 -24.074 1.00 95.25 97 TYR A N 1
AT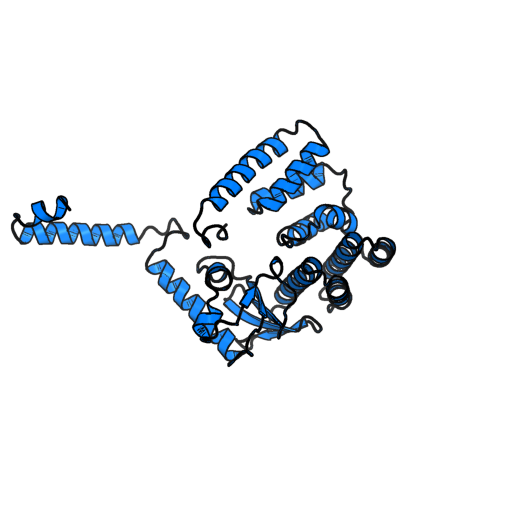OM 766 C CA . TYR A 1 97 ? 8.293 -3.669 -24.656 1.00 95.25 97 TYR A CA 1
ATOM 767 C C . TYR A 1 97 ? 7.517 -3.546 -25.970 1.00 95.25 97 TYR A C 1
ATOM 769 O O . TYR A 1 97 ? 7.267 -4.558 -26.620 1.00 95.25 97 TYR A O 1
ATOM 777 N N . ARG A 1 98 ? 7.171 -2.319 -26.388 1.00 94.88 98 ARG A N 1
ATOM 778 C CA . ARG A 1 98 ? 6.325 -2.035 -27.563 1.00 94.88 98 ARG A CA 1
ATOM 779 C C . ARG A 1 98 ? 4.982 -2.775 -27.528 1.00 94.88 98 ARG A C 1
ATOM 781 O O . ARG A 1 98 ? 4.442 -3.135 -28.570 1.00 94.88 98 ARG A O 1
ATOM 788 N N . ASP A 1 99 ? 4.437 -2.961 -26.331 1.00 94.12 99 ASP A N 1
ATOM 789 C CA . ASP A 1 99 ? 3.170 -3.643 -26.095 1.00 94.12 99 ASP A CA 1
ATOM 790 C C . ASP A 1 99 ? 2.210 -2.711 -25.348 1.00 94.12 99 ASP A C 1
ATOM 792 O O . ASP A 1 99 ? 2.388 -2.393 -24.173 1.00 94.12 99 ASP A O 1
ATOM 796 N N . ARG A 1 100 ? 1.162 -2.262 -26.049 1.00 93.12 100 ARG A N 1
ATOM 797 C CA . ARG A 1 100 ? 0.153 -1.343 -25.498 1.00 93.12 100 ARG A CA 1
ATOM 798 C C . ARG A 1 100 ? -0.791 -2.009 -24.496 1.00 93.12 100 ARG A C 1
ATOM 800 O O . ARG A 1 100 ? -1.528 -1.296 -23.816 1.00 93.12 100 ARG A O 1
ATOM 807 N N . THR A 1 101 ? -0.800 -3.337 -24.429 1.00 93.12 101 THR A N 1
ATOM 808 C CA . THR A 1 101 ? -1.687 -4.105 -23.551 1.00 93.12 101 THR A CA 1
ATOM 809 C C . THR A 1 101 ? -1.152 -4.219 -22.126 1.00 93.12 101 THR A C 1
ATOM 811 O O . THR A 1 101 ? -1.946 -4.418 -21.209 1.00 93.12 101 THR A O 1
ATOM 814 N N . LEU A 1 102 ? 0.156 -4.021 -21.917 1.00 93.69 102 LEU A N 1
ATOM 815 C CA . LEU A 1 102 ? 0.766 -4.043 -20.586 1.00 93.69 102 LEU A CA 1
ATOM 816 C C . LEU A 1 102 ? 0.240 -2.908 -19.715 1.00 93.69 102 LEU A C 1
ATOM 818 O O . LEU A 1 102 ? 0.054 -1.780 -20.180 1.00 93.69 102 LEU A O 1
ATOM 822 N N . ARG A 1 103 ? 0.028 -3.176 -18.428 1.00 93.31 103 ARG A N 1
ATOM 823 C CA . ARG A 1 103 ? -0.421 -2.152 -17.476 1.00 93.31 103 ARG A CA 1
ATOM 824 C C . ARG A 1 103 ? 0.401 -2.216 -16.205 1.00 93.31 103 ARG A C 1
ATOM 826 O O . ARG A 1 103 ? 0.308 -3.200 -15.486 1.00 93.31 103 ARG A O 1
ATOM 833 N N . ALA A 1 104 ? 1.157 -1.159 -15.928 1.00 93.69 104 ALA A N 1
ATOM 834 C CA . ALA A 1 104 ? 1.764 -0.961 -14.618 1.00 93.69 104 ALA A CA 1
ATOM 835 C C . ALA A 1 104 ? 0.736 -0.276 -13.716 1.00 93.69 104 ALA A C 1
ATOM 837 O O . ALA A 1 104 ? 0.232 0.794 -14.063 1.00 93.69 104 ALA A O 1
ATOM 838 N N . VAL A 1 105 ? 0.388 -0.889 -12.592 1.00 93.12 105 VAL A N 1
ATOM 839 C CA . VAL A 1 105 ? -0.616 -0.349 -11.668 1.00 93.12 105 VAL A CA 1
ATOM 840 C C . VAL A 1 105 ? -0.062 -0.310 -10.258 1.00 93.12 105 VAL A C 1
ATOM 842 O O . VAL A 1 105 ? 0.699 -1.192 -9.863 1.00 93.12 105 VAL A O 1
ATOM 845 N N . ARG A 1 106 ? -0.448 0.723 -9.508 1.00 91.38 106 ARG A N 1
ATOM 846 C CA . ARG A 1 106 ? -0.186 0.780 -8.071 1.00 91.38 106 ARG A CA 1
ATOM 847 C C . ARG A 1 106 ? -1.029 -0.282 -7.364 1.00 91.38 106 ARG A C 1
ATOM 849 O O . ARG A 1 106 ? -2.111 -0.602 -7.876 1.00 91.38 106 ARG A O 1
ATOM 856 N N . PRO A 1 107 ? -0.600 -0.819 -6.214 1.00 91.12 107 PRO A N 1
ATOM 857 C CA . PRO A 1 107 ? -1.375 -1.831 -5.514 1.00 91.12 107 PRO A CA 1
ATOM 858 C C . PRO A 1 107 ? -2.770 -1.315 -5.129 1.00 91.12 107 PRO A C 1
ATOM 860 O O . PRO A 1 107 ? -3.757 -2.014 -5.335 1.00 91.12 107 PRO A O 1
ATOM 863 N N . GLU A 1 108 ? -2.893 -0.059 -4.706 1.00 87.81 108 GLU A N 1
ATOM 864 C CA . GLU A 1 108 ? -4.159 0.590 -4.343 1.00 87.81 108 GLU A CA 1
ATOM 865 C C . GLU A 1 108 ? -5.099 0.862 -5.532 1.00 87.81 108 GLU A C 1
ATOM 867 O O . GLU A 1 108 ? -6.317 0.946 -5.360 1.00 87.81 108 GLU A O 1
ATOM 872 N N . ASP A 1 109 ? -4.556 0.955 -6.750 1.00 89.31 109 ASP A N 1
ATOM 873 C CA . ASP A 1 109 ? -5.325 1.124 -7.992 1.00 89.31 109 ASP A CA 1
ATOM 874 C C . ASP A 1 109 ? -5.598 -0.210 -8.706 1.00 89.31 109 ASP A C 1
ATOM 876 O O . ASP A 1 109 ? -6.225 -0.236 -9.777 1.00 89.31 109 ASP A O 1
ATOM 880 N N . ARG A 1 110 ? -5.132 -1.325 -8.127 1.00 91.44 110 ARG A N 1
ATOM 881 C CA . ARG A 1 110 ? -5.294 -2.664 -8.685 1.00 91.44 110 ARG A CA 1
ATOM 882 C C . ARG A 1 110 ? -6.769 -2.960 -8.942 1.00 91.44 110 ARG A C 1
ATOM 884 O O . ARG A 1 110 ? -7.647 -2.782 -8.097 1.00 91.44 110 ARG A O 1
ATOM 891 N N . LYS A 1 111 ? -7.037 -3.500 -10.127 1.00 89.06 111 LYS A N 1
ATOM 892 C CA . LYS A 1 111 ? -8.307 -4.151 -10.460 1.00 89.06 111 LYS A CA 1
ATOM 893 C C . LYS A 1 111 ? -8.052 -5.635 -10.635 1.00 89.06 111 LYS A C 1
ATOM 895 O O . LYS A 1 111 ? -6.921 -6.037 -10.897 1.00 89.06 111 LYS A O 1
ATOM 900 N N . ARG A 1 112 ? -9.100 -6.446 -10.522 1.00 88.00 112 ARG A N 1
ATOM 901 C CA . ARG A 1 112 ? -9.011 -7.856 -10.902 1.00 88.00 112 ARG A CA 1
ATOM 902 C C . ARG A 1 112 ? -8.523 -7.942 -12.351 1.00 88.00 112 ARG A C 1
ATOM 904 O O . ARG A 1 112 ? -9.120 -7.317 -13.225 1.00 88.00 112 ARG A O 1
ATOM 911 N N . ALA A 1 113 ? -7.408 -8.633 -12.565 1.00 82.00 113 ALA A N 1
ATOM 912 C CA . ALA A 1 113 ? -6.831 -8.802 -13.887 1.00 82.00 113 ALA A CA 1
ATOM 913 C C . ALA A 1 113 ? -7.630 -9.844 -14.683 1.00 82.00 113 ALA A C 1
ATOM 915 O O . ALA A 1 113 ? -7.982 -10.895 -14.151 1.00 82.00 113 ALA A O 1
ATOM 916 N N . ASP A 1 114 ? -7.868 -9.562 -15.965 1.00 82.56 114 ASP A N 1
ATOM 917 C CA . ASP A 1 114 ? -8.430 -10.524 -16.928 1.00 82.56 114 ASP A CA 1
ATOM 918 C C . ASP A 1 114 ? -7.337 -11.415 -17.561 1.00 82.56 114 ASP A C 1
ATOM 920 O O . ASP A 1 114 ? -7.624 -12.299 -18.365 1.00 82.56 114 ASP A O 1
ATOM 924 N N . GLY A 1 115 ? -6.068 -11.160 -17.224 1.00 87.44 115 GLY A N 1
ATOM 925 C CA . GLY A 1 115 ? -4.884 -11.841 -17.742 1.00 87.44 115 GLY A CA 1
ATOM 926 C C . GLY A 1 115 ? -3.843 -12.098 -16.647 1.00 87.44 115 GLY A C 1
ATOM 927 O O . GLY A 1 115 ? -4.164 -11.986 -15.462 1.00 87.44 115 GLY A O 1
ATOM 928 N N . PRO A 1 116 ? -2.597 -12.446 -17.021 1.00 92.31 116 PRO A N 1
ATOM 929 C CA . PRO A 1 116 ? -1.531 -12.694 -16.059 1.00 92.31 116 PRO A CA 1
ATOM 930 C C . PRO A 1 116 ? -1.289 -11.481 -15.162 1.00 92.31 116 PRO A C 1
ATOM 932 O O . PRO A 1 116 ? -1.271 -10.342 -15.631 1.00 92.31 116 PRO A O 1
ATOM 935 N N . GLU A 1 117 ? -1.070 -11.738 -13.880 1.00 94.88 117 GLU A N 1
ATOM 936 C CA . GLU A 1 117 ? -0.725 -10.720 -12.899 1.00 94.88 117 GLU A CA 1
ATOM 937 C C . GLU A 1 117 ? 0.602 -11.078 -12.239 1.00 94.88 117 GLU A C 1
ATOM 939 O O . GLU A 1 117 ? 0.813 -12.230 -11.859 1.00 94.88 117 GLU A O 1
ATOM 944 N N . ILE A 1 118 ? 1.488 -10.091 -12.119 1.00 95.56 118 ILE A N 1
ATOM 945 C CA . ILE A 1 118 ? 2.788 -10.238 -11.459 1.00 95.56 118 ILE A CA 1
ATOM 946 C C . ILE A 1 118 ? 3.006 -9.098 -10.468 1.00 95.56 118 ILE A C 1
ATOM 948 O O . ILE A 1 118 ? 2.578 -7.967 -10.719 1.00 95.56 118 ILE A O 1
ATOM 952 N N . LEU A 1 119 ? 3.686 -9.398 -9.361 1.00 96.88 119 LEU A N 1
ATOM 953 C CA . LEU A 1 119 ? 4.059 -8.426 -8.340 1.00 96.88 119 LEU A CA 1
ATOM 954 C C . LEU A 1 119 ? 5.544 -8.093 -8.473 1.00 96.88 119 LEU A C 1
ATOM 956 O O . LEU A 1 119 ? 6.404 -8.954 -8.297 1.00 96.88 119 LEU A O 1
ATOM 960 N N . ILE A 1 120 ? 5.836 -6.829 -8.765 1.00 97.50 120 ILE A N 1
ATOM 961 C CA . ILE A 1 120 ? 7.201 -6.324 -8.907 1.00 97.50 120 ILE A CA 1
ATOM 962 C C . ILE A 1 120 ? 7.455 -5.234 -7.869 1.00 97.50 120 ILE A C 1
ATOM 964 O O . ILE A 1 120 ? 6.632 -4.343 -7.665 1.00 97.50 120 ILE A O 1
ATOM 968 N N . LEU A 1 121 ? 8.633 -5.261 -7.260 1.00 96.25 121 LEU A N 1
ATOM 969 C CA . LEU A 1 121 ? 9.171 -4.194 -6.428 1.00 96.25 121 LEU A CA 1
ATOM 970 C C . LEU A 1 121 ? 10.316 -3.492 -7.169 1.00 96.25 121 LEU A C 1
ATOM 972 O O . LEU A 1 121 ? 11.213 -4.143 -7.699 1.00 96.25 121 LEU A O 1
ATOM 976 N N . ILE A 1 122 ? 10.309 -2.160 -7.176 1.00 94.69 122 ILE A N 1
ATOM 977 C CA . ILE A 1 122 ? 11.482 -1.346 -7.504 1.00 94.69 122 ILE A CA 1
ATOM 978 C C . ILE A 1 122 ? 12.064 -0.815 -6.198 1.00 94.69 122 ILE A C 1
ATOM 980 O O . ILE A 1 122 ? 11.449 0.031 -5.541 1.00 94.69 122 ILE A O 1
ATOM 984 N N . THR A 1 123 ? 13.245 -1.310 -5.833 1.00 92.50 123 THR A N 1
ATOM 985 C CA . THR A 1 123 ? 13.924 -0.972 -4.572 1.00 92.50 123 THR A CA 1
ATOM 986 C C . THR A 1 123 ? 14.419 0.480 -4.568 1.00 92.50 123 THR A C 1
ATOM 988 O O . THR A 1 123 ? 14.518 1.096 -5.636 1.00 92.50 123 THR A O 1
ATOM 991 N N . PRO A 1 124 ? 14.790 1.049 -3.404 1.00 87.94 124 PRO A N 1
ATOM 992 C CA . PRO A 1 124 ? 15.413 2.374 -3.328 1.00 87.94 124 PRO A CA 1
ATOM 993 C C . PRO A 1 124 ? 16.635 2.542 -4.245 1.00 87.94 124 PRO A C 1
ATOM 995 O O . PRO A 1 124 ? 16.799 3.579 -4.891 1.00 87.94 124 PRO A O 1
ATOM 998 N N . ASP A 1 125 ? 17.425 1.476 -4.396 1.00 87.62 125 ASP A N 1
ATOM 999 C CA . ASP A 1 125 ? 18.599 1.422 -5.276 1.00 87.62 125 ASP A CA 1
ATOM 1000 C C . ASP A 1 125 ? 18.257 1.191 -6.754 1.00 87.62 125 ASP A C 1
ATOM 1002 O O . ASP A 1 125 ? 19.155 1.054 -7.598 1.00 87.62 125 ASP A O 1
ATOM 1006 N N . ARG A 1 126 ? 16.963 1.212 -7.097 1.00 89.88 126 ARG A N 1
ATOM 1007 C CA . ARG A 1 126 ? 16.423 1.076 -8.457 1.00 89.88 126 ARG A CA 1
ATOM 1008 C C . ARG A 1 126 ? 16.684 -0.303 -9.058 1.00 89.88 126 ARG A C 1
ATOM 1010 O O . ARG A 1 126 ? 16.835 -0.426 -10.274 1.00 89.88 126 ARG A O 1
ATOM 1017 N N . ASP A 1 127 ? 16.801 -1.316 -8.207 1.00 93.56 127 ASP A N 1
ATOM 1018 C CA . ASP A 1 127 ? 16.787 -2.706 -8.641 1.00 93.56 127 ASP A CA 1
ATOM 1019 C C . ASP A 1 127 ? 15.342 -3.167 -8.840 1.00 93.56 127 ASP A C 1
ATOM 1021 O O . ASP A 1 127 ? 14.432 -2.671 -8.175 1.00 93.56 127 ASP A O 1
ATOM 1025 N N . VAL A 1 128 ? 15.136 -4.091 -9.773 1.00 96.50 128 VAL A N 1
ATOM 1026 C CA . VAL A 1 128 ? 13.820 -4.665 -10.063 1.00 96.50 128 VAL A CA 1
ATOM 1027 C C . VAL A 1 128 ? 13.774 -6.046 -9.436 1.00 96.50 128 VAL A C 1
ATOM 1029 O O . VAL A 1 128 ? 14.654 -6.867 -9.685 1.00 96.50 128 VAL A O 1
ATOM 1032 N N . VAL A 1 129 ? 12.757 -6.295 -8.622 1.00 97.62 129 VAL A N 1
ATOM 1033 C CA . VAL A 1 129 ? 12.586 -7.535 -7.871 1.00 97.62 129 VAL A CA 1
ATOM 1034 C C . VAL A 1 129 ? 11.223 -8.125 -8.199 1.00 97.62 129 VAL A C 1
ATOM 1036 O O . VAL A 1 129 ? 10.199 -7.471 -8.034 1.00 97.62 129 VAL A O 1
ATOM 1039 N N . ASP A 1 130 ? 11.221 -9.361 -8.674 1.00 97.44 130 ASP A N 1
ATOM 1040 C CA . ASP A 1 130 ? 10.031 -10.174 -8.900 1.00 97.44 130 ASP A CA 1
ATOM 1041 C C . ASP A 1 130 ? 9.689 -10.946 -7.630 1.00 97.44 130 ASP A C 1
ATOM 1043 O O . ASP A 1 130 ? 10.553 -11.654 -7.114 1.00 97.44 130 ASP A O 1
ATOM 1047 N N . ILE A 1 131 ? 8.468 -10.794 -7.119 1.00 96.88 131 ILE A N 1
ATOM 1048 C CA . ILE A 1 131 ? 8.044 -11.387 -5.848 1.00 96.88 131 ILE A CA 1
ATOM 1049 C C . ILE A 1 131 ? 6.897 -12.355 -6.119 1.00 96.88 131 ILE A C 1
ATOM 1051 O O . ILE A 1 131 ? 5.860 -11.960 -6.652 1.00 96.88 131 ILE A O 1
ATOM 1055 N N . ASP A 1 132 ? 7.043 -13.606 -5.687 1.00 93.75 132 ASP A N 1
ATOM 1056 C CA . ASP A 1 132 ? 5.902 -14.505 -5.546 1.00 93.75 132 ASP A CA 1
ATOM 1057 C C . ASP A 1 132 ? 5.180 -14.179 -4.229 1.00 93.75 132 ASP A C 1
ATOM 1059 O O . ASP A 1 132 ? 5.706 -14.473 -3.151 1.00 93.75 132 ASP A O 1
ATOM 1063 N N . PRO A 1 133 ? 3.971 -13.588 -4.270 1.00 90.75 133 PRO A N 1
ATOM 1064 C CA . PRO A 1 133 ? 3.281 -13.182 -3.053 1.00 90.75 133 PRO A CA 1
ATOM 1065 C C . PRO A 1 133 ? 2.924 -14.377 -2.159 1.00 90.75 133 PRO A C 1
ATOM 1067 O O . PRO A 1 133 ? 2.803 -14.206 -0.953 1.00 90.75 133 PRO A O 1
ATOM 1070 N N . ARG A 1 134 ? 2.778 -15.592 -2.706 1.00 86.50 134 ARG A N 1
ATOM 1071 C CA . ARG A 1 134 ? 2.351 -16.773 -1.932 1.00 86.50 134 ARG A CA 1
ATOM 1072 C C . ARG A 1 134 ? 3.466 -17.368 -1.089 1.00 86.50 134 ARG A C 1
ATOM 1074 O O . ARG A 1 134 ? 3.190 -17.969 -0.059 1.00 86.50 134 ARG A O 1
ATOM 1081 N N . THR A 1 135 ? 4.703 -17.253 -1.558 1.00 87.25 135 THR A N 1
ATOM 1082 C CA . THR A 1 135 ? 5.875 -17.858 -0.911 1.00 87.25 135 THR A CA 1
ATOM 1083 C C . THR A 1 135 ? 6.829 -16.816 -0.340 1.00 87.25 135 THR A C 1
ATOM 1085 O O . THR A 1 135 ? 7.764 -17.178 0.367 1.00 87.25 135 THR A O 1
ATOM 1088 N N . LEU A 1 136 ? 6.609 -15.535 -0.660 1.00 88.44 136 LEU A N 1
ATOM 1089 C CA . LEU A 1 136 ? 7.530 -14.416 -0.452 1.00 88.44 136 LEU A CA 1
ATOM 1090 C C . LEU A 1 136 ? 8.878 -14.588 -1.176 1.00 88.44 136 LEU A C 1
ATOM 1092 O O . LEU A 1 136 ? 9.741 -13.723 -1.066 1.00 88.44 136 LEU A O 1
ATOM 1096 N N . TYR A 1 137 ? 9.070 -15.662 -1.951 1.00 91.75 137 TYR A N 1
ATOM 1097 C CA . TYR A 1 137 ? 10.293 -15.865 -2.714 1.00 91.75 137 TYR A CA 1
ATOM 1098 C C . TYR A 1 137 ? 10.473 -14.729 -3.718 1.00 91.75 137 TYR A C 1
ATOM 1100 O O . TYR A 1 137 ? 9.560 -14.401 -4.481 1.00 91.75 137 TYR A O 1
ATOM 1108 N N . ALA A 1 138 ? 11.667 -14.142 -3.719 1.00 94.25 138 ALA A N 1
ATOM 1109 C CA . ALA A 1 138 ? 11.968 -12.962 -4.504 1.00 94.25 138 ALA A CA 1
ATOM 1110 C C . ALA A 1 138 ? 13.198 -13.179 -5.394 1.00 94.25 138 ALA A C 1
ATOM 1112 O O . ALA A 1 138 ? 14.215 -13.733 -4.970 1.00 94.25 138 ALA A O 1
ATOM 1113 N N . ARG A 1 139 ? 13.117 -12.710 -6.642 1.00 95.56 139 ARG A N 1
ATOM 1114 C CA . ARG A 1 139 ? 14.221 -12.717 -7.610 1.00 95.56 139 ARG A CA 1
ATOM 1115 C C . ARG A 1 139 ? 14.578 -11.293 -7.993 1.00 95.56 139 ARG A C 1
ATOM 1117 O O . ARG A 1 139 ? 13.791 -10.596 -8.625 1.00 95.56 139 ARG A O 1
ATOM 1124 N N . SER A 1 140 ? 15.788 -10.881 -7.645 1.00 96.25 140 SER A N 1
ATOM 1125 C CA . SER A 1 140 ? 16.357 -9.600 -8.058 1.00 96.25 140 SER A CA 1
ATOM 1126 C C . SER A 1 140 ? 16.968 -9.693 -9.460 1.00 96.25 140 SER A C 1
ATOM 1128 O O . SER A 1 140 ? 17.637 -10.675 -9.799 1.00 96.25 140 SER A O 1
ATOM 1130 N N . ALA A 1 141 ? 16.790 -8.646 -10.264 1.00 95.12 141 ALA A N 1
ATOM 1131 C CA . ALA A 1 141 ? 17.440 -8.516 -11.562 1.00 95.12 141 ALA A CA 1
ATOM 1132 C C . ALA A 1 141 ? 18.968 -8.415 -11.431 1.00 95.12 141 ALA A C 1
ATOM 1134 O O . ALA A 1 141 ? 19.702 -9.053 -12.190 1.00 95.12 141 ALA A O 1
ATOM 1135 N N . SER A 1 142 ? 19.453 -7.684 -10.422 1.00 91.94 142 SER A N 1
ATOM 1136 C CA . SER A 1 142 ? 20.884 -7.579 -10.115 1.00 91.94 142 SER A CA 1
ATOM 1137 C C . SER A 1 142 ? 21.501 -8.863 -9.536 1.00 91.94 142 SER A C 1
ATOM 1139 O O . SER A 1 142 ? 22.725 -8.948 -9.417 1.00 91.94 142 SER A O 1
ATOM 1141 N N . ARG A 1 143 ? 20.680 -9.889 -9.253 1.00 90.81 143 ARG A N 1
ATOM 1142 C CA . ARG A 1 143 ? 21.061 -11.183 -8.650 1.00 90.81 143 ARG A CA 1
ATOM 1143 C C . ARG A 1 143 ? 21.636 -11.070 -7.238 1.00 90.81 143 ARG A C 1
ATOM 1145 O O . ARG A 1 143 ? 22.245 -12.023 -6.754 1.00 90.81 143 ARG A O 1
ATOM 1152 N N . THR A 1 144 ? 21.450 -9.932 -6.580 1.00 91.00 144 THR A N 1
ATOM 1153 C CA . THR A 1 144 ? 21.718 -9.798 -5.150 1.00 91.00 144 THR A CA 1
ATOM 1154 C C . THR A 1 144 ? 20.548 -10.353 -4.355 1.00 91.00 144 THR A C 1
ATOM 1156 O O . THR A 1 144 ? 19.414 -10.363 -4.833 1.00 91.00 144 THR A O 1
ATOM 1159 N N . GLU A 1 145 ? 20.807 -10.808 -3.134 1.00 91.38 145 GLU A N 1
ATOM 1160 C CA . GLU A 1 145 ? 19.729 -11.214 -2.236 1.00 91.38 145 GLU A CA 1
ATOM 1161 C C . GLU A 1 145 ? 18.797 -10.016 -1.959 1.00 91.38 145 GLU A C 1
ATOM 1163 O O . GLU A 1 145 ? 19.291 -8.952 -1.572 1.00 91.38 145 GLU A O 1
ATOM 1168 N N . PRO A 1 146 ? 17.479 -10.134 -2.214 1.00 91.62 146 PRO A N 1
ATOM 1169 C CA . PRO A 1 146 ? 16.539 -9.051 -1.952 1.00 91.62 146 PRO A CA 1
ATOM 1170 C C . PRO A 1 146 ? 16.374 -8.776 -0.457 1.00 91.62 146 PRO A C 1
ATOM 1172 O O . PRO A 1 146 ? 16.398 -9.688 0.367 1.00 91.62 146 PRO A O 1
ATOM 1175 N N . ASP A 1 147 ? 16.113 -7.517 -0.110 1.00 91.19 147 ASP A N 1
ATOM 1176 C CA . ASP A 1 147 ? 15.676 -7.158 1.237 1.00 91.19 147 ASP A CA 1
ATOM 1177 C C . ASP A 1 147 ? 14.230 -7.637 1.455 1.00 91.19 147 ASP A C 1
ATOM 1179 O O . ASP A 1 147 ? 13.270 -7.093 0.894 1.00 91.19 147 ASP A O 1
ATOM 1183 N N . TYR A 1 148 ? 14.066 -8.673 2.277 1.00 90.50 148 TYR A N 1
ATOM 1184 C CA . TYR A 1 148 ? 12.762 -9.273 2.550 1.00 90.50 148 TYR A CA 1
ATOM 1185 C C . TYR A 1 148 ? 11.826 -8.365 3.358 1.00 90.50 148 TYR A C 1
ATOM 1187 O O . TYR A 1 148 ? 10.612 -8.542 3.266 1.00 90.50 148 TYR A O 1
ATOM 1195 N N . HIS A 1 149 ? 12.331 -7.345 4.063 1.00 89.56 149 HIS A N 1
ATOM 1196 C CA . HIS A 1 149 ? 11.464 -6.324 4.661 1.00 89.56 149 HIS A CA 1
ATOM 1197 C C . HIS A 1 149 ? 10.817 -5.443 3.586 1.00 89.56 149 HIS A C 1
ATOM 1199 O O . HIS A 1 149 ? 9.632 -5.118 3.672 1.00 89.56 149 HIS A O 1
ATOM 1205 N N . GLN A 1 150 ? 11.563 -5.095 2.535 1.00 91.00 150 GLN A N 1
ATOM 1206 C CA . GLN A 1 150 ? 11.020 -4.338 1.402 1.00 91.00 150 GLN A CA 1
ATOM 1207 C C . GLN A 1 150 ? 10.018 -5.174 0.602 1.00 91.00 150 GLN A C 1
ATOM 1209 O O . GLN A 1 150 ? 8.971 -4.659 0.197 1.00 91.00 150 GLN A O 1
ATOM 1214 N N . CYS A 1 151 ? 10.321 -6.464 0.410 1.00 92.81 151 CYS A N 1
ATOM 1215 C CA . CYS A 1 151 ? 9.433 -7.404 -0.272 1.00 92.81 151 CYS A CA 1
ATOM 1216 C C . CYS A 1 151 ? 8.127 -7.609 0.507 1.00 92.81 151 CYS A C 1
ATOM 1218 O O . CYS A 1 151 ? 7.052 -7.531 -0.084 1.00 92.81 151 CYS A O 1
ATOM 1220 N N . GLU A 1 152 ? 8.199 -7.789 1.830 1.00 91.94 152 GLU A N 1
ATOM 1221 C CA . GLU A 1 152 ? 7.020 -7.874 2.702 1.00 91.94 152 GLU A CA 1
ATOM 1222 C C . GLU A 1 152 ? 6.136 -6.632 2.563 1.00 91.94 152 GLU A C 1
ATOM 1224 O O . GLU A 1 152 ? 4.935 -6.765 2.330 1.00 91.94 152 GLU A O 1
ATOM 1229 N N . GLY A 1 153 ? 6.721 -5.431 2.605 1.00 90.88 153 GLY A N 1
ATOM 1230 C CA . GLY A 1 153 ? 5.972 -4.190 2.407 1.00 90.88 153 GLY A CA 1
ATOM 1231 C C . GLY A 1 153 ? 5.243 -4.139 1.056 1.00 90.88 153 GLY A C 1
ATOM 1232 O O . GLY A 1 153 ? 4.094 -3.697 0.990 1.00 90.88 153 GLY A O 1
ATOM 1233 N N . ALA A 1 154 ? 5.865 -4.645 -0.016 1.00 93.56 154 ALA A N 1
ATOM 1234 C CA . ALA A 1 154 ? 5.228 -4.755 -1.330 1.00 93.56 154 ALA A CA 1
ATOM 1235 C C . ALA A 1 154 ? 4.077 -5.778 -1.346 1.00 93.56 154 ALA A C 1
ATOM 1237 O O . ALA A 1 154 ? 3.022 -5.496 -1.919 1.00 93.56 154 ALA A O 1
ATOM 1238 N N . VAL A 1 155 ? 4.237 -6.929 -0.684 1.00 94.62 155 VAL A N 1
ATOM 1239 C CA . VAL A 1 155 ? 3.168 -7.937 -0.557 1.00 94.62 155 VAL A CA 1
ATOM 1240 C C . VAL A 1 155 ? 2.003 -7.410 0.282 1.00 94.62 155 VAL A C 1
ATOM 1242 O O . VAL A 1 155 ? 0.845 -7.637 -0.065 1.00 94.62 155 VAL A O 1
ATOM 1245 N N . ARG A 1 156 ? 2.275 -6.637 1.335 1.00 92.75 156 ARG A N 1
ATOM 1246 C CA . ARG A 1 156 ? 1.243 -5.996 2.157 1.00 92.75 156 ARG A CA 1
ATOM 1247 C C . ARG A 1 156 ? 0.414 -4.988 1.358 1.00 92.75 156 ARG A C 1
ATOM 1249 O O . ARG A 1 156 ? -0.815 -5.006 1.435 1.00 92.75 156 ARG A O 1
ATOM 1256 N N . ALA A 1 157 ? 1.066 -4.157 0.545 1.00 93.06 157 ALA A N 1
ATOM 1257 C CA . ALA A 1 157 ? 0.374 -3.252 -0.372 1.00 93.06 157 ALA A CA 1
ATOM 1258 C C . ALA A 1 157 ? -0.438 -4.033 -1.425 1.00 93.06 157 ALA A C 1
ATOM 1260 O O . ALA A 1 157 ? -1.580 -3.687 -1.728 1.00 93.06 157 ALA A O 1
ATOM 1261 N N . TYR A 1 158 ? 0.098 -5.146 -1.934 1.00 95.19 158 TYR A N 1
ATOM 1262 C CA . TYR A 1 158 ? -0.631 -6.037 -2.839 1.00 95.19 158 TYR A CA 1
ATOM 1263 C C . TYR A 1 158 ? -1.884 -6.651 -2.188 1.00 95.19 158 TYR A C 1
ATOM 1265 O O . TYR A 1 158 ? -2.952 -6.648 -2.804 1.00 95.19 158 TYR A O 1
ATOM 1273 N N . ALA A 1 159 ? -1.803 -7.089 -0.926 1.00 95.31 159 ALA A N 1
ATOM 1274 C CA . ALA A 1 159 ? -2.954 -7.569 -0.156 1.00 95.31 159 ALA A CA 1
ATOM 1275 C C . ALA A 1 159 ? -4.034 -6.485 0.010 1.00 95.31 159 ALA A C 1
ATOM 1277 O O . ALA A 1 159 ? -5.224 -6.757 -0.159 1.00 95.31 159 ALA A O 1
ATOM 1278 N N . MET A 1 160 ? -3.628 -5.236 0.257 1.00 93.94 160 MET A N 1
ATOM 1279 C CA . MET A 1 160 ? -4.539 -4.087 0.272 1.00 93.94 160 MET A CA 1
ATOM 1280 C C . MET A 1 160 ? -5.262 -3.914 -1.076 1.00 93.94 160 MET A C 1
ATOM 1282 O O . MET A 1 160 ? -6.484 -3.747 -1.116 1.00 93.94 160 MET A O 1
ATOM 1286 N N . GLY A 1 161 ? -4.534 -4.032 -2.188 1.00 94.12 161 GLY A N 1
ATOM 1287 C CA . GLY A 1 161 ? -5.099 -4.010 -3.540 1.00 94.12 161 GLY A CA 1
ATOM 1288 C C . GLY A 1 161 ? -6.069 -5.159 -3.830 1.00 94.12 161 GLY A C 1
ATOM 1289 O O . GLY A 1 161 ? -7.110 -4.961 -4.465 1.00 94.12 161 GLY A O 1
ATOM 1290 N N . LEU A 1 162 ? -5.770 -6.369 -3.346 1.00 94.94 162 LEU A N 1
ATOM 1291 C CA . LEU A 1 162 ? -6.676 -7.520 -3.416 1.00 94.94 162 LEU A CA 1
ATOM 1292 C C . LEU A 1 162 ? -8.004 -7.203 -2.719 1.00 94.94 162 LEU A C 1
ATOM 1294 O O . LEU A 1 162 ? -9.051 -7.220 -3.376 1.00 94.94 162 LEU A O 1
ATOM 1298 N N . ALA A 1 163 ? -7.957 -6.792 -1.450 1.00 94.88 163 ALA A N 1
ATOM 1299 C CA . ALA A 1 163 ? -9.147 -6.453 -0.669 1.00 94.88 163 ALA A CA 1
ATOM 1300 C C . ALA A 1 163 ? -9.951 -5.287 -1.280 1.00 94.88 163 ALA A C 1
ATOM 1302 O O . ALA A 1 163 ? -11.184 -5.344 -1.347 1.00 94.88 163 ALA A O 1
ATOM 1303 N N . GLY A 1 164 ? -9.267 -4.256 -1.790 1.00 92.50 164 GLY A N 1
ATOM 1304 C CA . GLY A 1 164 ? -9.880 -3.115 -2.481 1.00 92.50 164 GLY A CA 1
ATOM 1305 C C . GLY A 1 164 ? -10.586 -3.470 -3.787 1.00 92.50 164 GLY A C 1
ATOM 1306 O O . GLY A 1 164 ? -11.562 -2.824 -4.166 1.00 92.50 164 GLY A O 1
ATOM 1307 N N . SER A 1 165 ? -10.119 -4.518 -4.465 1.00 92.06 165 SER A N 1
ATOM 1308 C CA . SER A 1 165 ? -10.701 -5.018 -5.716 1.00 92.06 165 SER A CA 1
ATOM 1309 C C . SER A 1 165 ? -11.825 -6.048 -5.518 1.00 92.06 165 SER A C 1
ATOM 1311 O O . SER A 1 165 ? -12.316 -6.597 -6.505 1.00 92.06 165 SER A O 1
ATOM 1313 N N . GLY A 1 166 ? -12.220 -6.322 -4.268 1.00 91.75 166 GLY A N 1
ATOM 1314 C CA . GLY A 1 166 ? -13.244 -7.317 -3.923 1.00 91.75 166 GLY A CA 1
ATOM 1315 C C . GLY A 1 166 ? -12.722 -8.751 -3.778 1.00 91.75 166 GLY A C 1
ATOM 1316 O O . GLY A 1 166 ? -13.519 -9.679 -3.753 1.00 91.75 166 GLY A O 1
ATOM 1317 N N . GLN A 1 167 ? -11.403 -8.946 -3.688 1.00 94.19 167 GLN A N 1
ATOM 1318 C CA . GLN A 1 167 ? -10.748 -10.240 -3.438 1.00 94.19 167 GLN A CA 1
ATOM 1319 C C . GLN A 1 167 ? -10.257 -10.304 -1.982 1.00 94.19 167 GLN A C 1
ATOM 1321 O O . GLN A 1 167 ? -9.070 -10.467 -1.710 1.00 94.19 167 GLN A O 1
ATOM 1326 N N . ALA A 1 168 ? -11.168 -10.079 -1.034 1.00 94.50 168 ALA A N 1
ATOM 1327 C CA . ALA A 1 168 ? -10.829 -10.012 0.386 1.00 94.50 168 ALA A CA 1
ATOM 1328 C C . ALA A 1 168 ? -10.388 -11.368 0.954 1.00 94.50 168 ALA A C 1
ATOM 1330 O O . ALA A 1 168 ? -9.427 -11.402 1.714 1.00 94.50 168 ALA A O 1
ATOM 1331 N N . ASP A 1 169 ? -11.005 -12.476 0.530 1.00 97.06 169 ASP A N 1
ATOM 1332 C CA . ASP A 1 169 ? -10.577 -13.828 0.921 1.00 97.06 169 ASP A CA 1
ATOM 1333 C C . ASP A 1 169 ? -9.128 -14.111 0.515 1.00 97.06 169 ASP A C 1
ATOM 1335 O O . ASP A 1 169 ? -8.335 -14.572 1.335 1.00 97.06 169 ASP A O 1
ATOM 1339 N N . ASP A 1 170 ? -8.758 -13.764 -0.722 1.00 95.62 170 ASP A N 1
ATOM 1340 C CA . ASP A 1 170 ? -7.385 -13.919 -1.207 1.00 95.62 170 ASP A CA 1
ATOM 1341 C C . ASP A 1 170 ? -6.411 -13.040 -0.410 1.00 95.62 170 ASP A C 1
ATOM 1343 O O . ASP A 1 170 ? -5.312 -13.479 -0.074 1.00 95.62 170 ASP A O 1
ATOM 1347 N N . ALA A 1 171 ? -6.814 -11.809 -0.068 1.00 95.88 171 ALA A N 1
ATOM 1348 C CA . ALA A 1 171 ? -6.011 -10.895 0.744 1.00 95.88 171 ALA A CA 1
ATOM 1349 C C . ALA A 1 171 ? -5.802 -11.413 2.177 1.00 95.88 171 ALA A C 1
ATOM 1351 O O . ALA A 1 171 ? -4.688 -11.364 2.700 1.00 95.88 171 ALA A O 1
ATOM 1352 N N . VAL A 1 172 ? -6.864 -11.921 2.807 1.00 97.38 172 VAL A N 1
ATOM 1353 C CA . VAL A 1 172 ? -6.835 -12.515 4.150 1.00 97.38 172 VAL A CA 1
ATOM 1354 C C . VAL A 1 172 ? -5.961 -13.761 4.145 1.00 97.38 172 VAL A C 1
ATOM 1356 O O . VAL A 1 172 ? -5.048 -13.867 4.961 1.00 97.38 172 VAL A O 1
ATOM 1359 N N . HIS A 1 173 ? -6.179 -14.673 3.195 1.00 96.50 173 HIS A N 1
ATOM 1360 C CA . HIS A 1 173 ? -5.377 -15.885 3.067 1.00 96.50 173 HIS A CA 1
ATOM 1361 C C . HIS A 1 173 ? -3.894 -15.550 2.878 1.00 96.50 173 HIS A C 1
ATOM 1363 O O . HIS A 1 173 ? -3.049 -16.136 3.550 1.00 96.50 173 HIS A O 1
ATOM 1369 N N . LEU A 1 174 ? -3.577 -14.594 2.002 1.00 95.50 174 LEU A N 1
ATOM 1370 C CA . LEU A 1 174 ? -2.213 -14.131 1.758 1.00 95.50 174 LEU A CA 1
ATOM 1371 C C . LEU A 1 174 ? -1.535 -13.633 3.042 1.00 95.50 174 LEU A C 1
ATOM 1373 O O . LEU A 1 174 ? -0.435 -14.073 3.355 1.00 95.50 174 LEU A O 1
ATOM 1377 N N . LEU A 1 175 ? -2.191 -12.749 3.797 1.00 95.00 175 LEU A N 1
ATOM 1378 C CA . LEU A 1 175 ? -1.613 -12.162 5.011 1.00 95.00 175 LEU A CA 1
ATOM 1379 C C . LEU A 1 175 ? -1.471 -13.169 6.157 1.00 95.00 175 LEU A C 1
ATOM 1381 O O . LEU A 1 175 ? -0.511 -13.092 6.915 1.00 95.00 175 LEU A O 1
ATOM 1385 N N . LEU A 1 176 ? -2.404 -14.114 6.293 1.00 94.44 176 LEU A N 1
ATOM 1386 C CA . LEU A 1 176 ? -2.352 -15.120 7.360 1.00 94.44 176 LEU A CA 1
ATOM 1387 C C . LEU A 1 176 ? -1.304 -16.216 7.115 1.00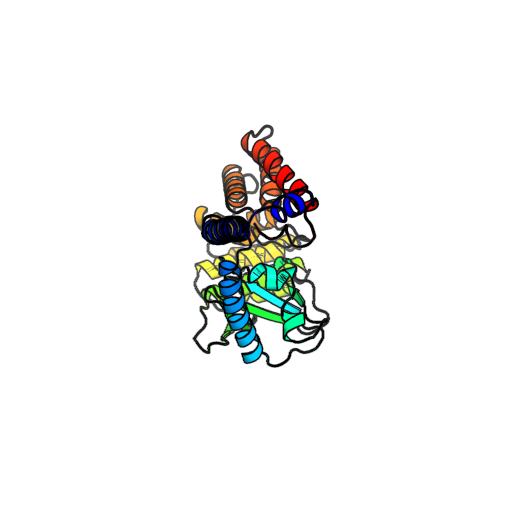 94.44 176 LEU A C 1
ATOM 1389 O O . LEU A 1 176 ? -0.895 -16.869 8.071 1.00 94.44 176 LEU A O 1
ATOM 1393 N N . HIS A 1 177 ? -0.875 -16.407 5.866 1.00 91.88 177 HIS A N 1
ATOM 1394 C CA . HIS A 1 177 ? 0.112 -17.423 5.479 1.00 91.88 177 HIS A CA 1
ATOM 1395 C C . HIS A 1 177 ? 1.442 -16.822 5.017 1.00 91.88 177 HIS A C 1
ATOM 1397 O O . HIS A 1 177 ? 2.293 -17.548 4.499 1.00 91.88 177 HIS A O 1
ATOM 1403 N N . LEU A 1 178 ? 1.632 -15.511 5.183 1.00 88.00 178 LEU A N 1
ATOM 1404 C CA . LEU A 1 178 ? 2.893 -14.881 4.831 1.00 88.00 178 LEU A CA 1
ATOM 1405 C C . LEU A 1 178 ? 4.000 -15.394 5.770 1.00 88.00 178 LEU A C 1
ATOM 1407 O O . LEU A 1 178 ? 3.777 -15.437 6.983 1.00 88.00 178 LEU A O 1
ATOM 1411 N N . PRO A 1 179 ? 5.182 -15.783 5.251 1.00 83.75 179 PRO A N 1
ATOM 1412 C CA . PRO A 1 179 ? 6.283 -16.237 6.091 1.00 83.75 179 PRO A CA 1
ATOM 1413 C C . PRO A 1 179 ? 6.629 -15.225 7.188 1.00 83.75 179 PRO A C 1
ATOM 1415 O O . PRO A 1 179 ? 6.753 -14.024 6.934 1.00 83.75 179 PRO A O 1
ATOM 1418 N N . GLU A 1 180 ? 6.788 -15.717 8.416 1.00 77.56 180 GLU A N 1
ATOM 1419 C CA . GLU A 1 180 ? 7.040 -14.873 9.580 1.00 77.56 180 GLU A CA 1
ATOM 1420 C C . GLU A 1 180 ? 8.433 -14.231 9.503 1.00 77.56 180 GLU A C 1
ATOM 1422 O O . GLU A 1 180 ? 9.452 -14.902 9.647 1.00 77.56 180 GLU A O 1
ATOM 1427 N N . VAL A 1 181 ? 8.478 -12.909 9.312 1.00 73.88 181 VAL A N 1
ATOM 1428 C CA . VAL A 1 181 ? 9.729 -12.131 9.375 1.00 73.88 181 VAL A CA 1
ATOM 1429 C C . VAL A 1 181 ? 10.045 -11.735 10.823 1.00 73.88 181 VAL A C 1
ATOM 1431 O O . VAL A 1 181 ? 11.183 -11.837 11.271 1.00 73.88 181 VAL A O 1
ATOM 1434 N N . ASN A 1 182 ? 9.034 -11.278 11.573 1.00 84.38 182 ASN A N 1
ATOM 1435 C CA . ASN A 1 182 ? 9.085 -11.085 13.025 1.00 84.38 182 ASN A CA 1
ATOM 1436 C C . ASN A 1 182 ? 7.667 -10.990 13.625 1.00 84.38 182 ASN A C 1
ATOM 1438 O O . ASN A 1 182 ? 6.688 -10.772 12.909 1.00 84.38 182 ASN A O 1
ATOM 1442 N N . ALA A 1 183 ? 7.565 -11.097 14.955 1.00 83.88 183 ALA A N 1
ATOM 1443 C CA . ALA A 1 183 ? 6.287 -11.094 15.675 1.00 83.88 183 ALA A CA 1
ATOM 1444 C C . ALA A 1 183 ? 5.487 -9.778 15.556 1.00 83.88 183 ALA A C 1
ATOM 1446 O O . ALA A 1 183 ? 4.257 -9.802 15.596 1.00 83.88 183 ALA A O 1
ATOM 1447 N N . GLY A 1 184 ? 6.166 -8.634 15.408 1.00 85.69 184 GLY A N 1
ATOM 1448 C CA . GLY A 1 184 ? 5.511 -7.338 15.211 1.00 85.69 184 GLY A CA 1
ATOM 1449 C C . GLY A 1 184 ? 4.802 -7.272 13.860 1.00 85.69 184 GLY A C 1
ATOM 1450 O O . GLY A 1 184 ? 3.604 -7.008 13.808 1.00 85.69 184 GLY A O 1
ATOM 1451 N N . LEU A 1 185 ? 5.511 -7.617 12.782 1.00 86.31 185 LEU A N 1
ATOM 1452 C CA . LEU A 1 185 ? 4.953 -7.682 11.428 1.00 86.31 185 LEU A CA 1
ATOM 1453 C C . LEU A 1 185 ? 3.826 -8.709 11.325 1.00 86.31 185 LEU A C 1
ATOM 1455 O O . LEU A 1 185 ? 2.785 -8.404 10.752 1.00 86.31 185 LEU A O 1
ATOM 1459 N N . LEU A 1 186 ? 3.980 -9.871 11.965 1.00 90.00 186 LEU A N 1
ATOM 1460 C CA . LEU A 1 186 ? 2.913 -10.866 12.043 1.00 90.00 186 LEU A CA 1
ATOM 1461 C C . LEU A 1 186 ? 1.638 -10.292 12.686 1.00 90.00 186 LEU A C 1
ATOM 1463 O O . LEU A 1 186 ? 0.531 -10.550 12.210 1.00 90.00 186 LEU A O 1
ATOM 1467 N N . SER A 1 187 ? 1.776 -9.481 13.743 1.00 92.94 187 SER A N 1
ATOM 1468 C CA . SER A 1 187 ? 0.631 -8.792 14.354 1.00 92.94 187 SER A CA 1
ATOM 1469 C C . SER A 1 187 ? -0.026 -7.817 13.374 1.00 92.94 187 SER A C 1
ATOM 1471 O O . SER A 1 187 ? -1.251 -7.813 13.244 1.00 92.94 187 SER A O 1
ATOM 1473 N N . VAL A 1 188 ? 0.765 -7.050 12.617 1.00 93.00 188 VAL A N 1
ATOM 1474 C CA . VAL A 1 188 ? 0.250 -6.139 11.578 1.00 93.00 188 VAL A CA 1
ATOM 1475 C C . VAL A 1 188 ? -0.505 -6.905 10.487 1.00 93.00 188 VAL A C 1
ATOM 1477 O O . VAL A 1 188 ? -1.617 -6.510 10.135 1.00 93.00 188 VAL A O 1
ATOM 1480 N N . HIS A 1 189 ? 0.032 -8.026 9.992 1.00 94.31 189 HIS A N 1
ATOM 1481 C CA . HIS A 1 189 ? -0.623 -8.857 8.969 1.00 94.31 189 HIS A CA 1
ATOM 1482 C C . HIS A 1 189 ? -1.972 -9.387 9.436 1.00 94.31 189 HIS A C 1
ATOM 1484 O O . HIS A 1 189 ? -2.972 -9.237 8.734 1.00 94.31 189 HIS A O 1
ATOM 1490 N N . ARG A 1 190 ? -2.026 -9.948 10.649 1.00 96.50 190 ARG A N 1
ATOM 1491 C CA . ARG A 1 190 ? -3.272 -10.466 11.229 1.00 96.50 190 ARG A CA 1
ATOM 1492 C C . ARG A 1 190 ? -4.295 -9.359 11.467 1.00 96.50 190 ARG A C 1
ATOM 1494 O O . ARG A 1 190 ? -5.476 -9.549 11.189 1.00 96.50 190 ARG A O 1
ATOM 1501 N N . ARG A 1 191 ? -3.861 -8.173 11.904 1.00 97.19 191 ARG A N 1
ATOM 1502 C CA . ARG A 1 191 ? -4.750 -7.008 12.063 1.00 97.19 191 ARG A CA 1
ATOM 1503 C C . ARG A 1 191 ? -5.270 -6.489 10.728 1.00 97.19 191 ARG A C 1
ATOM 1505 O O . ARG A 1 191 ? -6.445 -6.153 10.636 1.00 97.19 191 ARG A O 1
ATOM 1512 N N . MET A 1 192 ? -4.457 -6.481 9.676 1.00 97.00 192 MET A N 1
ATOM 1513 C CA . MET A 1 192 ? -4.936 -6.161 8.327 1.00 97.00 192 MET A CA 1
ATOM 1514 C C . MET A 1 192 ? -5.922 -7.206 7.796 1.00 97.00 192 MET A C 1
ATOM 1516 O O . MET A 1 192 ? -6.948 -6.836 7.230 1.00 97.00 192 MET A O 1
ATOM 1520 N N . ALA A 1 193 ? -5.671 -8.495 8.031 1.00 97.62 193 ALA A N 1
ATOM 1521 C CA . ALA A 1 193 ? -6.621 -9.552 7.695 1.00 97.62 193 ALA A CA 1
ATOM 1522 C C . ALA A 1 193 ? -7.961 -9.349 8.430 1.00 97.62 193 ALA A C 1
ATOM 1524 O O . ALA A 1 193 ? -9.018 -9.347 7.801 1.00 97.62 193 ALA A O 1
ATOM 1525 N N . ALA A 1 194 ? -7.925 -9.071 9.737 1.00 98.31 194 ALA A N 1
ATOM 1526 C CA . ALA A 1 194 ? -9.118 -8.743 10.517 1.00 98.31 194 ALA A CA 1
ATOM 1527 C C . ALA A 1 194 ? -9.826 -7.472 10.011 1.00 98.31 194 ALA A C 1
ATOM 1529 O O . ALA A 1 194 ? -11.051 -7.438 9.931 1.00 98.31 194 ALA A O 1
ATOM 1530 N N . MET A 1 195 ? -9.077 -6.439 9.612 1.00 98.00 195 MET A N 1
ATOM 1531 C CA . MET A 1 195 ? -9.622 -5.223 8.997 1.00 98.00 195 MET A CA 1
ATOM 1532 C C . MET A 1 195 ? -10.397 -5.535 7.711 1.00 98.00 195 MET A C 1
ATOM 1534 O O . MET A 1 195 ? -11.487 -4.997 7.516 1.00 98.00 195 MET A O 1
ATOM 1538 N N . PHE A 1 196 ? -9.873 -6.410 6.849 1.00 97.81 196 PHE A N 1
ATOM 1539 C CA . PHE A 1 196 ? -10.571 -6.834 5.632 1.00 97.81 196 PHE A CA 1
ATOM 1540 C C . PHE A 1 196 ? -11.836 -7.637 5.950 1.00 97.81 196 PHE A C 1
ATOM 1542 O O . PHE A 1 196 ? -12.883 -7.370 5.364 1.00 97.81 196 PHE A O 1
ATOM 1549 N N . LEU A 1 197 ? -11.772 -8.543 6.930 1.00 98.12 197 LEU A N 1
ATOM 1550 C CA . LEU A 1 197 ? -12.926 -9.320 7.394 1.00 98.12 197 LEU A CA 1
ATOM 1551 C C . LEU A 1 197 ? -14.030 -8.421 7.975 1.00 98.12 197 LEU A C 1
ATOM 1553 O O . LEU A 1 197 ? -15.196 -8.576 7.614 1.00 98.12 197 LEU A O 1
ATOM 1557 N N . TYR A 1 198 ? -13.683 -7.424 8.797 1.00 98.00 198 TYR A N 1
ATOM 1558 C CA . TYR A 1 198 ? -14.651 -6.432 9.282 1.00 98.00 198 TYR A CA 1
ATOM 1559 C C . TYR A 1 198 ? -15.275 -5.626 8.145 1.00 98.00 198 TYR A C 1
ATOM 1561 O O . TYR A 1 198 ? -16.467 -5.328 8.188 1.00 98.00 198 TYR A O 1
ATOM 1569 N N . ALA A 1 199 ? -14.491 -5.274 7.126 1.00 96.69 199 ALA A N 1
ATOM 1570 C CA . ALA A 1 199 ? -14.999 -4.535 5.977 1.00 96.69 199 ALA A CA 1
ATOM 1571 C C . ALA A 1 199 ? -15.993 -5.349 5.131 1.00 96.69 199 ALA A C 1
ATOM 1573 O O . ALA A 1 199 ? -16.782 -4.750 4.401 1.00 96.69 199 ALA A O 1
ATOM 1574 N N . ASP A 1 200 ? -15.952 -6.681 5.212 1.00 96.38 200 ASP A N 1
ATOM 1575 C CA . ASP A 1 200 ? -16.912 -7.606 4.590 1.00 96.38 200 ASP A CA 1
ATOM 1576 C C . ASP A 1 200 ? -18.065 -8.008 5.537 1.00 96.38 200 ASP A C 1
ATOM 1578 O O . ASP A 1 200 ? -18.907 -8.826 5.171 1.00 96.38 200 ASP A O 1
ATOM 1582 N N . GLY A 1 201 ? -18.132 -7.455 6.755 1.00 96.75 201 GLY A N 1
ATOM 1583 C CA . GLY A 1 201 ? -19.162 -7.792 7.750 1.00 96.75 201 GLY A CA 1
ATOM 1584 C C . GLY A 1 201 ? -18.974 -9.157 8.424 1.00 96.75 201 GLY A C 1
ATOM 1585 O O . GLY A 1 201 ? -19.914 -9.700 9.008 1.00 96.75 201 GLY A O 1
ATOM 1586 N N . ARG A 1 202 ? -17.769 -9.732 8.352 1.00 97.94 202 ARG A N 1
ATOM 1587 C CA . ARG A 1 202 ? -17.411 -11.040 8.930 1.00 97.94 202 ARG A CA 1
ATOM 1588 C C . ARG A 1 202 ? -16.794 -10.885 10.316 1.00 97.94 202 ARG A C 1
ATOM 1590 O O . ARG A 1 202 ? -15.700 -11.371 10.598 1.00 97.94 202 ARG A O 1
ATOM 1597 N N . ASP A 1 203 ? -17.526 -10.209 11.193 1.00 97.94 203 ASP A N 1
ATOM 1598 C CA . ASP A 1 203 ? -17.054 -9.791 12.517 1.00 97.94 203 ASP A CA 1
ATOM 1599 C C . ASP A 1 203 ? -16.499 -10.943 13.362 1.00 97.94 203 ASP A C 1
ATOM 1601 O O . ASP A 1 203 ? -15.423 -10.814 13.935 1.00 97.94 203 ASP A O 1
ATOM 1605 N N . ARG A 1 204 ? -17.182 -12.094 13.381 1.00 97.88 204 ARG A N 1
ATOM 1606 C CA . ARG A 1 204 ? -16.753 -13.259 14.177 1.00 97.88 204 ARG A CA 1
ATOM 1607 C C . ARG A 1 204 ? -15.401 -13.818 13.739 1.00 97.88 204 ARG A C 1
ATOM 1609 O O . ARG A 1 204 ? -14.623 -14.271 14.569 1.00 97.88 204 ARG A O 1
ATOM 1616 N N . GLU A 1 205 ? -15.130 -13.818 12.439 1.00 97.94 205 GLU A N 1
ATOM 1617 C CA . GLU A 1 205 ? -13.865 -14.326 11.905 1.00 97.94 205 GLU A CA 1
ATOM 1618 C C . GLU A 1 205 ? -12.733 -13.334 12.156 1.00 97.94 205 GLU A C 1
ATOM 1620 O O . GLU A 1 205 ? -11.630 -13.732 12.523 1.00 97.94 205 GLU A O 1
ATOM 1625 N N . ALA A 1 206 ? -13.020 -12.037 12.024 1.00 98.00 206 ALA A N 1
ATOM 1626 C CA . ALA A 1 206 ? -12.080 -10.986 12.385 1.00 98.00 206 ALA A CA 1
ATOM 1627 C C . ALA A 1 206 ? -11.694 -11.064 13.872 1.00 98.00 206 ALA A C 1
ATOM 1629 O O . ALA A 1 206 ? -10.513 -10.976 14.204 1.00 98.00 206 ALA A O 1
ATOM 1630 N N . GLU A 1 207 ? -12.670 -11.272 14.758 1.00 97.62 207 GLU A N 1
ATOM 1631 C CA . GLU A 1 207 ? -12.450 -11.452 16.198 1.00 97.62 207 GLU A CA 1
ATOM 1632 C C . GLU A 1 207 ? -11.597 -12.694 16.483 1.00 97.62 207 GLU A C 1
ATOM 1634 O O . GLU A 1 207 ? -10.588 -12.581 17.172 1.00 97.62 207 GLU A O 1
ATOM 1639 N N . ALA A 1 208 ? -11.893 -13.835 15.852 1.00 97.38 208 ALA A N 1
ATOM 1640 C CA . ALA A 1 208 ? -11.089 -15.052 16.005 1.00 97.38 208 ALA A CA 1
ATOM 1641 C C . ALA A 1 208 ? -9.619 -14.867 15.572 1.00 97.38 208 ALA A C 1
ATOM 1643 O O . ALA A 1 208 ? -8.698 -15.382 16.214 1.00 97.38 208 ALA A O 1
ATOM 1644 N N . VAL A 1 209 ? -9.372 -14.103 14.500 1.00 97.00 209 VAL A N 1
ATOM 1645 C CA . VAL A 1 209 ? -8.005 -13.739 14.093 1.00 97.00 209 VAL A CA 1
ATOM 1646 C C . VAL A 1 209 ? -7.335 -12.882 15.171 1.00 97.00 209 VAL A C 1
ATOM 1648 O O . VAL A 1 209 ? -6.183 -13.131 15.532 1.00 97.00 209 VAL A O 1
ATOM 1651 N N . LEU A 1 210 ? -8.038 -11.891 15.720 1.00 96.56 210 LEU A N 1
ATOM 1652 C CA . LEU A 1 210 ? -7.478 -10.973 16.716 1.00 96.56 210 LEU A CA 1
ATOM 1653 C C . LEU A 1 210 ? -7.243 -11.623 18.085 1.00 96.56 210 LEU A C 1
ATOM 1655 O O . LEU A 1 210 ? -6.249 -11.286 18.725 1.00 96.56 210 LEU A O 1
ATOM 1659 N N . ASP A 1 211 ? -8.071 -12.584 18.496 1.00 94.56 211 ASP A N 1
ATOM 1660 C CA . ASP A 1 211 ? -7.918 -13.320 19.762 1.00 94.56 211 ASP A CA 1
ATOM 1661 C C . ASP A 1 211 ? -6.589 -14.088 19.832 1.00 94.56 211 ASP A C 1
ATOM 1663 O O . ASP A 1 211 ? -6.001 -14.253 20.901 1.00 94.56 211 ASP A O 1
ATOM 1667 N N . SER A 1 212 ? -6.077 -14.523 18.677 1.00 87.19 212 SER A N 1
ATOM 1668 C CA . SER A 1 212 ? -4.779 -15.202 18.542 1.00 87.19 212 SER A CA 1
ATOM 1669 C C . SER A 1 212 ? -3.624 -14.256 18.172 1.00 87.19 212 SER A C 1
ATOM 1671 O O . SER A 1 212 ? -2.513 -14.699 17.857 1.00 87.19 212 SER A O 1
ATOM 1673 N N . THR A 1 213 ? -3.858 -12.941 18.191 1.00 92.50 213 THR A N 1
ATOM 1674 C CA . THR A 1 213 ? -2.894 -11.922 17.764 1.00 92.50 213 THR A CA 1
ATOM 1675 C C . THR A 1 213 ? -2.343 -11.140 18.951 1.00 92.50 213 THR A C 1
ATOM 1677 O O . THR A 1 213 ? -3.078 -10.642 19.798 1.00 92.50 213 THR A O 1
ATOM 1680 N N . VAL A 1 214 ? -1.019 -10.966 18.986 1.00 89.12 214 VAL A N 1
ATOM 1681 C CA . VAL A 1 214 ? -0.341 -10.186 20.030 1.00 89.12 214 VAL A CA 1
ATOM 1682 C C . VAL A 1 214 ? -0.875 -8.748 20.068 1.00 89.12 214 VAL A C 1
ATOM 1684 O O . VA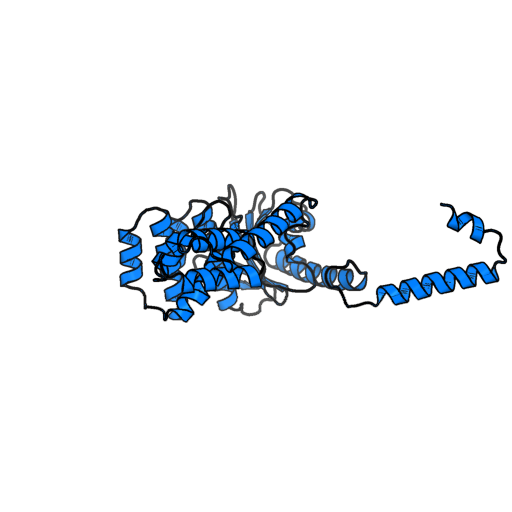L A 1 214 ? -0.980 -8.063 19.040 1.00 89.12 214 VAL A O 1
ATOM 1687 N N . ALA A 1 215 ? -1.205 -8.275 21.271 1.00 87.25 215 ALA A N 1
ATOM 1688 C CA . ALA A 1 215 ? -1.610 -6.896 21.500 1.00 87.25 215 ALA A CA 1
ATOM 1689 C C . ALA A 1 215 ? -0.446 -5.938 21.207 1.00 87.25 215 ALA A C 1
ATOM 1691 O O . ALA A 1 215 ? 0.662 -6.123 21.709 1.00 87.25 215 ALA A O 1
ATOM 1692 N N . LEU A 1 216 ? -0.703 -4.904 20.405 1.00 87.94 216 LEU A N 1
ATOM 1693 C CA . LEU A 1 216 ? 0.279 -3.857 20.142 1.00 87.94 216 LEU A CA 1
ATOM 1694 C C . LEU A 1 216 ? 0.105 -2.716 21.154 1.00 87.94 216 LEU A C 1
ATOM 1696 O O . LEU A 1 216 ? -1.028 -2.316 21.435 1.00 87.94 216 LEU A O 1
ATOM 1700 N N . PRO A 1 217 ? 1.201 -2.139 21.675 1.00 91.94 217 PRO A N 1
ATOM 1701 C CA . PRO A 1 217 ? 1.148 -0.852 22.353 1.00 91.94 217 PRO A CA 1
ATOM 1702 C C . PRO A 1 217 ? 0.483 0.200 21.457 1.00 91.94 217 PRO A C 1
ATOM 1704 O O . PRO A 1 217 ? 0.772 0.261 20.263 1.00 91.94 217 PRO A O 1
ATOM 1707 N N . ARG A 1 218 ? -0.352 1.075 22.037 1.00 92.94 218 ARG A N 1
ATOM 1708 C CA . ARG A 1 218 ? -1.131 2.090 21.296 1.00 92.94 218 ARG A CA 1
ATOM 1709 C C . ARG A 1 218 ? -0.295 2.887 20.287 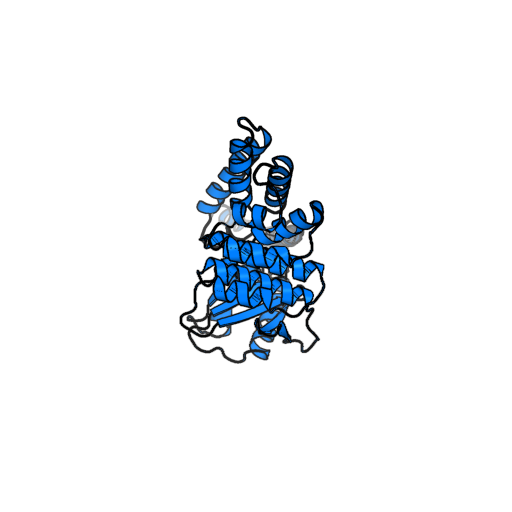1.00 92.94 218 ARG A C 1
ATOM 1711 O O . ARG A 1 218 ? -0.750 3.107 19.173 1.00 92.94 218 ARG A O 1
ATOM 1718 N N . GLY A 1 219 ? 0.911 3.311 20.669 1.00 93.12 219 GLY A N 1
ATOM 1719 C CA . GLY A 1 219 ? 1.796 4.079 19.784 1.00 93.12 219 GLY A CA 1
ATOM 1720 C C . GLY A 1 219 ? 2.247 3.295 18.547 1.00 93.12 219 GLY A C 1
ATOM 1721 O O . GLY A 1 219 ? 2.235 3.841 17.450 1.00 93.12 219 GLY A O 1
ATOM 1722 N N . LEU A 1 220 ? 2.574 2.006 18.704 1.00 92.06 220 LEU A N 1
ATOM 1723 C CA . LEU A 1 220 ? 2.928 1.139 17.574 1.00 92.06 220 LEU A CA 1
ATOM 1724 C C . LEU A 1 220 ? 1.707 0.848 16.701 1.00 92.06 220 LEU A C 1
ATOM 1726 O O . LEU A 1 220 ? 1.785 0.983 15.488 1.00 92.06 220 LEU A O 1
ATOM 1730 N N . ALA A 1 221 ? 0.555 0.566 17.317 1.00 94.31 221 ALA A N 1
ATOM 1731 C CA . ALA A 1 221 ? -0.692 0.364 16.584 1.00 94.31 221 ALA A CA 1
ATOM 1732 C C . ALA A 1 221 ? -1.064 1.579 15.715 1.00 94.31 221 ALA A C 1
ATOM 1734 O O . ALA A 1 221 ? -1.519 1.405 14.589 1.00 94.31 221 ALA A O 1
ATOM 1735 N N . LEU A 1 222 ? -0.847 2.804 16.212 1.00 95.19 222 LEU A N 1
ATOM 1736 C CA . LEU A 1 222 ? -1.070 4.024 15.432 1.00 95.19 222 LEU A CA 1
ATOM 1737 C C . LEU A 1 222 ? -0.051 4.191 14.307 1.00 95.19 222 LEU A C 1
ATOM 1739 O O . LEU A 1 222 ? -0.460 4.504 13.193 1.00 95.19 222 LEU A O 1
ATOM 1743 N N . ALA A 1 223 ? 1.236 3.956 14.567 1.00 92.31 223 ALA A N 1
ATOM 1744 C CA . ALA A 1 223 ? 2.275 4.035 13.541 1.00 92.31 223 ALA A CA 1
ATOM 1745 C C . ALA A 1 223 ? 2.037 3.029 12.398 1.00 92.31 223 ALA A C 1
ATOM 1747 O O . ALA A 1 223 ? 2.121 3.387 11.223 1.00 92.31 223 ALA A O 1
ATOM 1748 N N . ASP A 1 224 ? 1.660 1.793 12.727 1.00 91.88 224 ASP A N 1
ATOM 1749 C CA . ASP A 1 224 ? 1.341 0.773 11.727 1.00 91.88 224 ASP A CA 1
ATOM 1750 C C . ASP A 1 224 ? 0.057 1.130 10.964 1.00 91.88 224 ASP A C 1
ATOM 1752 O O . ASP A 1 224 ? 0.008 1.035 9.736 1.00 91.88 224 ASP A O 1
ATOM 1756 N N . LEU A 1 225 ? -0.973 1.619 11.665 1.00 94.56 225 LEU A N 1
ATOM 1757 C CA . LEU A 1 225 ? -2.226 2.036 11.037 1.00 94.56 225 LEU A CA 1
ATOM 1758 C C . LEU A 1 225 ? -2.039 3.235 10.090 1.00 94.56 225 LEU A C 1
ATOM 1760 O O . LEU A 1 225 ? -2.695 3.284 9.049 1.00 94.56 225 LEU A O 1
ATOM 1764 N N . GLN A 1 226 ? -1.135 4.172 10.402 1.00 93.50 226 GLN A N 1
ATOM 1765 C CA . GLN A 1 226 ? -0.756 5.269 9.496 1.00 93.50 226 GLN A CA 1
ATOM 1766 C C . GLN A 1 226 ? -0.257 4.720 8.159 1.00 93.50 226 GLN A C 1
ATOM 1768 O O . GLN A 1 226 ? -0.770 5.106 7.108 1.00 93.50 226 GLN A O 1
ATOM 1773 N N . ALA A 1 227 ? 0.695 3.782 8.199 1.00 87.00 227 ALA A N 1
ATOM 1774 C CA . ALA A 1 227 ? 1.259 3.170 7.000 1.00 87.00 227 ALA A CA 1
ATOM 1775 C C . ALA A 1 227 ? 0.208 2.379 6.204 1.00 87.00 227 ALA A C 1
ATOM 1777 O O . ALA A 1 227 ? 0.193 2.440 4.977 1.00 87.00 227 ALA A O 1
ATOM 1778 N N . VAL A 1 228 ? -0.695 1.674 6.891 1.00 91.44 228 VAL A N 1
ATOM 1779 C CA . VAL A 1 228 ? -1.763 0.886 6.256 1.00 91.44 228 VAL A CA 1
ATOM 1780 C C . VAL A 1 228 ? -2.803 1.773 5.569 1.00 91.44 228 VAL A C 1
ATOM 1782 O O . VAL A 1 228 ? -3.213 1.480 4.449 1.00 91.44 228 VAL A O 1
ATOM 1785 N 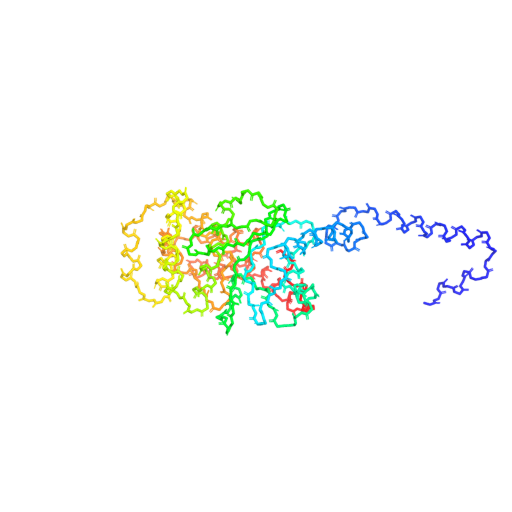N . LEU A 1 229 ? -3.245 2.857 6.211 1.00 92.62 229 LEU A N 1
ATOM 1786 C CA . LEU A 1 229 ? -4.314 3.711 5.677 1.00 92.62 229 LEU A CA 1
ATOM 1787 C C . LEU A 1 229 ? -3.826 4.760 4.670 1.00 92.62 229 LEU A C 1
ATOM 1789 O O . LEU A 1 229 ? -4.658 5.310 3.942 1.00 92.62 229 LEU A O 1
ATOM 1793 N N . ALA A 1 230 ? -2.520 5.036 4.630 1.00 86.44 230 ALA A N 1
ATOM 1794 C CA . ALA A 1 230 ? -1.884 5.962 3.694 1.00 86.44 230 ALA A CA 1
ATOM 1795 C C . ALA A 1 230 ? -2.145 5.595 2.225 1.00 86.44 230 ALA A C 1
ATOM 1797 O O . ALA A 1 230 ? -2.550 6.441 1.431 1.00 86.44 230 ALA A O 1
ATOM 1798 N N . GLU A 1 231 ? -1.959 4.320 1.887 1.00 76.44 231 GLU A N 1
ATOM 1799 C CA . GLU A 1 231 ? -2.030 3.793 0.519 1.00 76.44 231 GLU A CA 1
ATOM 1800 C C . GLU A 1 231 ? -3.257 2.876 0.364 1.00 76.44 231 GLU A C 1
ATOM 1802 O O . GLU A 1 231 ? -3.186 1.763 -0.155 1.00 76.44 231 GLU A O 1
ATOM 1807 N N . GLN A 1 232 ? -4.409 3.325 0.878 1.00 86.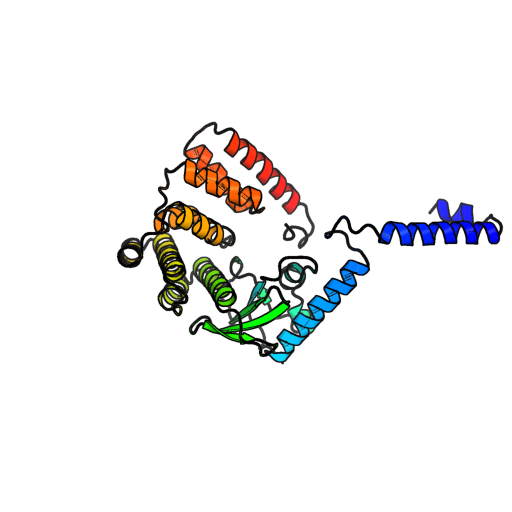56 232 GLN A N 1
ATOM 1808 C CA . GLN A 1 232 ? -5.651 2.560 0.776 1.00 86.56 232 GLN A CA 1
ATOM 1809 C C . GLN A 1 232 ? -6.355 2.753 -0.587 1.00 86.56 232 GLN A C 1
ATOM 1811 O O . GLN A 1 232 ? -6.277 3.831 -1.184 1.00 86.56 232 GLN A O 1
ATOM 1816 N N . PRO A 1 233 ? -7.102 1.751 -1.084 1.00 85.75 233 PRO A N 1
ATOM 1817 C CA . PRO A 1 233 ? -7.747 1.790 -2.393 1.00 85.75 233 PRO A CA 1
ATOM 1818 C C . PRO A 1 233 ? -8.846 2.853 -2.466 1.00 85.75 233 PRO A C 1
ATOM 1820 O O . PRO A 1 233 ? -9.731 2.911 -1.615 1.00 85.75 233 PRO A O 1
ATOM 1823 N N . LYS A 1 234 ? -8.899 3.632 -3.554 1.00 80.06 234 LYS A N 1
ATOM 1824 C CA . LYS A 1 234 ? -9.905 4.709 -3.726 1.00 80.06 234 LYS A CA 1
ATOM 1825 C C . LYS A 1 234 ? -11.360 4.233 -3.656 1.00 80.06 234 LYS A C 1
ATOM 1827 O O . LYS A 1 234 ? -12.263 5.003 -3.349 1.00 80.06 234 LYS A O 1
ATOM 1832 N N . ARG A 1 235 ? -11.604 2.967 -4.000 1.00 81.06 235 ARG A N 1
ATOM 1833 C CA . ARG A 1 235 ? -12.951 2.377 -4.099 1.00 81.06 235 ARG A CA 1
ATOM 1834 C C . ARG A 1 235 ? -13.454 1.786 -2.787 1.00 81.06 235 ARG A C 1
ATOM 1836 O O . ARG A 1 235 ? -14.619 1.402 -2.724 1.00 81.06 235 ARG A O 1
ATOM 1843 N N . ARG A 1 236 ? -12.593 1.674 -1.773 1.00 87.50 236 ARG A N 1
ATOM 1844 C CA . ARG A 1 236 ? -12.916 0.993 -0.524 1.00 87.50 236 ARG A CA 1
ATOM 1845 C C . ARG A 1 236 ? -12.213 1.669 0.645 1.00 87.50 236 ARG A C 1
ATOM 1847 O O . ARG A 1 236 ? -10.993 1.651 0.731 1.00 87.50 236 ARG A O 1
ATOM 1854 N N . VAL A 1 237 ? -13.005 2.254 1.538 1.00 90.62 237 VAL A N 1
ATOM 1855 C CA . VAL A 1 237 ? -12.503 2.972 2.713 1.00 90.62 237 VAL A CA 1
ATOM 1856 C C . VAL A 1 237 ? -12.378 2.002 3.882 1.00 90.62 237 VAL A C 1
ATOM 1858 O O . VAL A 1 237 ? -13.352 1.342 4.241 1.00 90.62 237 VAL A O 1
ATOM 1861 N N . PHE A 1 238 ? -11.194 1.939 4.487 1.00 94.38 238 PHE A N 1
ATOM 1862 C CA . PHE A 1 238 ? -10.908 1.046 5.613 1.00 94.38 238 PHE A CA 1
ATOM 1863 C C . PHE A 1 238 ? -10.815 1.764 6.962 1.00 94.38 238 PHE A C 1
ATOM 1865 O O . PHE A 1 238 ? -10.570 1.106 7.961 1.00 94.38 238 PHE A O 1
ATOM 1872 N N . ASP A 1 239 ? -11.042 3.078 7.024 1.00 94.50 239 ASP A N 1
ATOM 1873 C CA . ASP A 1 239 ? -10.774 3.902 8.213 1.00 94.50 239 ASP A CA 1
ATOM 1874 C C . ASP A 1 239 ? -11.381 3.330 9.519 1.00 94.50 239 ASP A C 1
ATOM 1876 O O . ASP A 1 239 ? -10.658 3.097 10.487 1.00 94.50 239 ASP A O 1
ATOM 1880 N N . ASP A 1 240 ? -12.691 3.047 9.552 1.00 94.94 240 ASP A N 1
ATOM 1881 C CA . ASP A 1 240 ? -13.373 2.493 10.738 1.00 94.94 240 ASP A CA 1
ATOM 1882 C C . ASP A 1 240 ? -12.932 1.060 11.068 1.00 94.94 240 ASP A C 1
ATOM 1884 O O . ASP A 1 240 ? -12.701 0.714 12.231 1.00 94.94 240 ASP A O 1
ATOM 1888 N N . HIS A 1 241 ? -12.787 0.229 10.038 1.00 96.75 241 HIS A N 1
ATOM 1889 C CA . HIS A 1 241 ? -12.376 -1.166 10.182 1.00 96.75 241 HIS A CA 1
ATOM 1890 C C . HIS A 1 241 ? -10.922 -1.282 10.649 1.00 96.75 241 HIS A C 1
ATOM 1892 O O . HIS A 1 241 ? -10.600 -2.158 11.448 1.00 96.75 241 HIS A O 1
ATOM 1898 N N . GLY A 1 242 ? -10.061 -0.369 10.198 1.00 96.12 242 GLY A N 1
ATOM 1899 C CA . GLY A 1 242 ? -8.664 -0.259 10.591 1.00 96.12 242 GLY A CA 1
ATOM 1900 C C . GLY A 1 242 ? -8.537 0.178 12.042 1.00 96.12 242 GLY A C 1
ATOM 1901 O O . GLY A 1 242 ? -7.857 -0.493 12.812 1.00 96.12 242 GLY A O 1
ATOM 1902 N N . LEU A 1 243 ? -9.266 1.218 12.466 1.00 96.81 243 LEU A N 1
ATOM 1903 C CA . LEU A 1 243 ? -9.314 1.612 13.881 1.00 96.81 243 LEU A CA 1
ATOM 1904 C C . LEU A 1 243 ? -9.717 0.424 14.771 1.00 96.81 243 LEU A C 1
ATOM 1906 O O . LEU A 1 243 ? -8.993 0.090 15.710 1.00 96.81 243 LEU A O 1
ATOM 1910 N N . ARG A 1 244 ? -10.806 -0.281 14.421 1.00 96.69 244 ARG A N 1
ATOM 1911 C CA . ARG A 1 244 ? -11.269 -1.470 15.160 1.00 96.69 244 ARG A CA 1
ATOM 1912 C C . ARG A 1 244 ? -10.209 -2.574 15.194 1.00 96.69 244 ARG A C 1
ATOM 1914 O O . ARG A 1 244 ? -9.878 -3.061 16.272 1.00 96.69 244 ARG A O 1
ATOM 1921 N N . ALA A 1 245 ? -9.660 -2.961 14.045 1.00 97.38 245 ALA A N 1
ATOM 1922 C CA . ALA A 1 245 ? -8.708 -4.067 13.956 1.00 97.38 245 ALA A CA 1
ATOM 1923 C C . ALA A 1 245 ? -7.369 -3.775 14.647 1.00 97.38 245 ALA A C 1
ATOM 1925 O O . ALA A 1 245 ? -6.725 -4.685 15.168 1.00 97.38 245 ALA A O 1
ATOM 1926 N N . PHE A 1 246 ? -6.961 -2.508 14.713 1.00 96.62 246 PHE A N 1
ATOM 1927 C CA . PHE A 1 246 ? -5.755 -2.076 15.420 1.00 96.62 246 PHE A CA 1
ATOM 1928 C C . PHE A 1 246 ? -6.006 -1.744 16.899 1.00 96.62 246 PHE A C 1
ATOM 1930 O O . PHE A 1 246 ? -5.089 -1.320 17.598 1.00 96.62 246 PHE A O 1
ATOM 1937 N N . GLY A 1 247 ? -7.218 -1.989 17.412 1.00 95.00 247 GLY A N 1
ATOM 1938 C CA . GLY A 1 247 ? -7.556 -1.767 18.821 1.00 95.00 247 GLY A CA 1
ATOM 1939 C C . GLY A 1 247 ? -7.616 -0.289 19.214 1.00 95.00 247 GLY A C 1
ATOM 1940 O O . GLY A 1 247 ? -7.514 0.042 20.394 1.00 95.00 247 GLY A O 1
ATOM 1941 N N . ILE A 1 248 ? -7.774 0.609 18.240 1.00 95.94 248 ILE A N 1
ATOM 1942 C CA . ILE A 1 248 ? -7.945 2.040 18.469 1.00 95.94 248 ILE A CA 1
ATOM 1943 C C . ILE A 1 248 ? -9.439 2.332 18.559 1.00 95.94 248 ILE A C 1
ATOM 1945 O O . ILE A 1 248 ? -10.203 2.084 17.626 1.00 95.94 248 ILE A O 1
ATOM 1949 N N . SER A 1 249 ? -9.872 2.881 19.695 1.00 93.88 249 SER A N 1
ATOM 1950 C CA . SER A 1 249 ? -11.274 3.253 19.869 1.00 93.88 249 SER A CA 1
ATOM 1951 C C . SER A 1 249 ? -11.699 4.261 18.803 1.00 93.88 249 SER A C 1
ATOM 1953 O O . SER A 1 249 ? -11.065 5.299 18.616 1.00 93.88 249 SER A O 1
ATOM 1955 N N . ALA A 1 250 ? -12.839 3.997 18.166 1.00 89.69 250 ALA A N 1
ATOM 1956 C CA . ALA A 1 250 ? -13.474 4.901 17.212 1.00 89.69 250 ALA A CA 1
ATOM 1957 C C . ALA A 1 250 ? -13.782 6.294 17.797 1.00 89.69 250 ALA A C 1
ATOM 1959 O O . ALA A 1 250 ? -13.965 7.235 17.023 1.00 89.69 250 ALA A O 1
ATOM 1960 N N . GLN A 1 251 ? -13.843 6.396 19.132 1.00 93.69 251 GLN A N 1
ATOM 1961 C CA . GLN A 1 251 ? -14.126 7.606 19.908 1.00 93.69 251 GLN A CA 1
ATOM 1962 C C . GLN A 1 251 ? -12.856 8.270 20.474 1.00 93.69 251 GLN A C 1
ATOM 1964 O O . GLN A 1 251 ? -12.939 9.350 21.062 1.00 93.69 251 GLN A O 1
ATOM 1969 N N . ASP A 1 252 ? -11.674 7.660 20.310 1.00 95.12 252 ASP A N 1
ATOM 1970 C CA . ASP A 1 252 ? -10.402 8.255 20.738 1.00 95.12 252 ASP A CA 1
ATOM 1971 C C . ASP A 1 252 ? -10.054 9.436 19.820 1.00 95.12 252 ASP A C 1
ATOM 1973 O O . ASP A 1 252 ? -9.368 9.315 18.805 1.00 95.12 252 ASP A O 1
ATOM 1977 N N . THR A 1 253 ? -10.547 10.615 20.194 1.00 95.75 253 THR A N 1
ATOM 1978 C CA . THR A 1 253 ? -10.342 11.849 19.428 1.00 95.75 253 THR A CA 1
ATOM 1979 C C . THR A 1 253 ? -8.858 12.213 19.338 1.00 95.75 253 THR A C 1
ATOM 1981 O O . THR A 1 253 ? -8.432 12.801 18.345 1.00 95.75 253 THR A O 1
ATOM 1984 N N . ALA A 1 254 ? -8.051 11.850 20.342 1.00 95.88 254 ALA A N 1
ATOM 1985 C CA . ALA A 1 254 ? -6.617 12.113 20.324 1.00 95.88 254 ALA A CA 1
ATOM 1986 C C . ALA A 1 254 ? -5.912 11.254 19.265 1.00 95.88 254 ALA A C 1
ATOM 1988 O O . ALA A 1 254 ? -5.134 11.793 18.483 1.00 95.88 254 ALA A O 1
ATOM 1989 N N . ALA A 1 255 ? -6.241 9.960 19.178 1.00 96.25 255 ALA A N 1
ATOM 1990 C CA . ALA A 1 255 ? -5.749 9.074 18.117 1.00 96.25 255 ALA A CA 1
ATOM 1991 C C . ALA A 1 255 ? -6.176 9.556 16.725 1.00 96.25 255 ALA A C 1
ATOM 1993 O O . ALA A 1 255 ? -5.359 9.631 15.812 1.00 96.25 255 ALA A O 1
ATOM 1994 N N . VAL A 1 256 ? -7.449 9.926 16.557 1.00 96.62 256 VAL A N 1
ATOM 1995 C CA . VAL A 1 256 ? -7.968 10.399 15.264 1.00 96.62 256 VAL A CA 1
ATOM 1996 C C . VAL A 1 256 ? -7.268 11.694 14.829 1.00 96.62 256 VAL A C 1
ATOM 1998 O O . VAL A 1 256 ? -6.912 11.824 13.658 1.00 96.62 256 VAL A O 1
ATOM 2001 N N . ARG A 1 257 ? -7.010 12.632 15.752 1.00 96.44 257 ARG A N 1
ATOM 2002 C CA . ARG A 1 257 ? -6.219 13.841 15.456 1.00 96.44 257 ARG A CA 1
ATOM 2003 C C . ARG A 1 257 ? -4.764 13.517 15.126 1.00 96.44 257 ARG A C 1
ATOM 2005 O O . ARG A 1 257 ? -4.201 14.144 14.237 1.00 96.44 257 ARG A O 1
ATOM 2012 N N . GLU A 1 258 ? -4.155 12.560 15.819 1.00 96.62 258 GLU A N 1
ATOM 2013 C CA . GLU A 1 258 ? -2.784 12.115 15.543 1.00 96.62 258 GLU A CA 1
ATOM 2014 C C . GLU A 1 258 ? -2.656 11.559 14.117 1.00 96.62 258 GLU A C 1
ATOM 2016 O O . GLU A 1 258 ? -1.785 11.991 13.363 1.00 96.62 258 GLU A O 1
ATOM 2021 N N . LEU A 1 259 ? -3.592 10.695 13.712 1.00 96.62 259 LEU A N 1
ATOM 2022 C CA . LEU A 1 259 ? -3.692 10.178 12.345 1.00 96.62 259 LEU A CA 1
ATOM 2023 C C . LEU A 1 259 ? -3.903 11.309 11.329 1.00 96.62 259 LEU A C 1
ATOM 2025 O O . LEU A 1 259 ? -3.166 11.400 10.351 1.00 96.62 259 LEU A O 1
ATOM 2029 N N . MET A 1 260 ? -4.850 12.220 11.591 1.00 97.12 260 MET A N 1
ATOM 2030 C CA . MET A 1 260 ? -5.105 13.387 10.737 1.00 97.12 260 MET A CA 1
ATOM 2031 C C . MET A 1 260 ? -3.834 14.215 10.509 1.00 97.12 260 MET A C 1
ATOM 2033 O O . MET A 1 260 ? -3.491 14.504 9.364 1.00 97.12 260 MET A O 1
ATOM 2037 N N . ARG A 1 261 ? -3.121 14.581 11.583 1.00 96.88 261 ARG A N 1
ATOM 2038 C CA . ARG A 1 261 ? -1.878 15.369 11.509 1.00 96.88 261 ARG A CA 1
ATOM 2039 C C . ARG A 1 261 ? -0.808 14.657 10.699 1.00 96.88 261 ARG A C 1
ATOM 2041 O O . ARG A 1 261 ? -0.148 15.294 9.883 1.00 96.88 261 ARG A O 1
ATOM 2048 N N . TRP A 1 262 ? -0.659 13.351 10.903 1.00 95.31 262 TRP A N 1
ATOM 2049 C CA . TRP A 1 262 ? 0.302 12.560 10.151 1.00 95.31 262 TRP A CA 1
ATOM 2050 C C . TRP A 1 262 ? -0.025 12.565 8.653 1.00 95.31 262 TRP A C 1
ATOM 2052 O O . TRP A 1 262 ? 0.843 12.904 7.849 1.00 95.31 262 TRP A O 1
ATOM 2062 N N . PHE A 1 263 ? -1.284 12.320 8.266 1.00 94.44 263 PHE A N 1
ATOM 2063 C CA . PHE A 1 263 ? -1.693 12.353 6.855 1.00 94.44 263 PHE A CA 1
ATOM 2064 C C . PHE A 1 263 ? -1.500 13.731 6.218 1.00 94.44 263 PHE A C 1
ATOM 2066 O O . PHE A 1 263 ? -1.077 13.806 5.067 1.00 94.44 263 PHE A O 1
ATOM 2073 N N . VAL A 1 264 ? -1.747 14.812 6.965 1.00 93.56 264 VAL A N 1
ATOM 2074 C CA . VAL A 1 264 ? -1.443 16.180 6.514 1.00 93.56 264 VAL A CA 1
ATOM 2075 C C . VAL A 1 264 ? 0.055 16.351 6.280 1.00 93.56 264 VAL A C 1
ATOM 2077 O O . VAL A 1 264 ? 0.449 16.826 5.221 1.00 93.56 264 VAL A O 1
ATOM 2080 N N . SER A 1 265 ? 0.890 15.935 7.236 1.00 92.06 265 SER A N 1
ATOM 2081 C CA . SER A 1 265 ? 2.349 16.084 7.137 1.00 92.06 265 SER A CA 1
ATOM 2082 C C . SER A 1 265 ? 2.964 15.282 5.987 1.00 92.06 265 SER A C 1
ATOM 2084 O O . SER A 1 265 ? 3.993 15.674 5.450 1.00 92.06 265 SER A O 1
ATOM 2086 N N . MET A 1 266 ? 2.309 14.186 5.598 1.00 86.75 266 MET A N 1
ATOM 2087 C CA . MET A 1 266 ? 2.751 13.278 4.541 1.00 86.75 266 MET A CA 1
ATOM 2088 C C . MET A 1 266 ? 2.065 13.532 3.188 1.00 86.75 266 MET A C 1
ATOM 2090 O O . MET A 1 266 ? 2.294 12.773 2.255 1.00 86.75 266 MET A O 1
ATOM 2094 N N . GLY A 1 267 ? 1.204 14.551 3.068 1.00 86.88 267 GLY A N 1
ATOM 2095 C CA . GLY A 1 267 ? 0.552 14.897 1.797 1.00 86.88 267 GLY A CA 1
ATOM 2096 C C . GLY A 1 267 ? -0.598 13.971 1.361 1.00 86.88 267 GLY A C 1
ATOM 2097 O O . GLY A 1 267 ? -1.078 14.072 0.229 1.00 86.88 267 GLY A O 1
ATOM 2098 N N . TYR A 1 268 ? -1.107 13.099 2.239 1.00 87.88 268 TYR A N 1
ATOM 2099 C CA . TYR A 1 268 ? -2.225 12.190 1.940 1.00 87.88 268 TYR A CA 1
ATOM 2100 C C . TYR A 1 268 ? -3.583 12.905 2.026 1.00 87.88 268 TYR A C 1
ATOM 2102 O O . TYR A 1 268 ? -4.371 12.697 2.951 1.00 87.88 268 TYR A O 1
ATOM 2110 N N . VAL A 1 269 ? -3.863 13.751 1.031 1.00 89.94 269 VAL A N 1
ATOM 2111 C CA . VAL A 1 269 ? -4.984 14.712 1.013 1.00 89.94 269 VAL A CA 1
ATOM 2112 C C . VAL A 1 269 ? -6.355 14.080 1.278 1.00 89.94 269 VAL A C 1
ATOM 2114 O O . VAL A 1 269 ? -7.097 14.546 2.143 1.00 89.94 269 VAL A O 1
ATOM 2117 N N . GLU A 1 270 ? -6.714 13.016 0.554 1.00 90.12 270 GLU A N 1
ATOM 2118 C CA . GLU A 1 270 ? -8.042 12.397 0.684 1.00 90.12 270 GLU A CA 1
ATOM 2119 C C . GLU A 1 270 ? -8.249 11.751 2.062 1.00 90.12 270 GLU A C 1
ATOM 2121 O O . GLU A 1 270 ? -9.332 11.852 2.642 1.00 90.12 270 GLU A O 1
ATOM 2126 N N . VAL A 1 271 ? -7.211 11.109 2.607 1.00 92.19 271 VAL A N 1
ATOM 2127 C CA . VAL A 1 271 ? -7.268 10.459 3.925 1.00 92.19 271 VAL A CA 1
ATOM 2128 C C . VAL A 1 271 ? -7.310 11.514 5.029 1.00 92.19 271 VAL A C 1
ATOM 2130 O O . VAL A 1 271 ? -8.149 11.435 5.926 1.00 92.19 271 VAL A O 1
ATOM 2133 N N . ALA A 1 272 ? -6.493 12.567 4.913 1.00 94.75 272 ALA A N 1
ATOM 2134 C CA . ALA A 1 272 ? -6.521 13.713 5.818 1.00 94.75 272 ALA A CA 1
ATOM 2135 C C . ALA A 1 272 ? -7.916 14.360 5.886 1.00 94.75 272 ALA A C 1
ATOM 2137 O O . ALA A 1 272 ? -8.385 14.688 6.977 1.00 94.75 272 ALA A O 1
ATOM 2138 N N . LEU A 1 273 ? -8.617 14.487 4.751 1.00 95.00 273 LEU A N 1
ATOM 2139 C CA . LEU A 1 273 ? -9.997 14.990 4.706 1.00 95.00 273 LEU A CA 1
ATOM 2140 C C . LEU A 1 273 ? -10.995 14.073 5.413 1.00 95.00 273 LEU A C 1
ATOM 2142 O O . LEU A 1 273 ? -11.840 14.551 6.171 1.00 95.00 273 LEU A O 1
ATOM 2146 N N . ARG A 1 274 ? -10.920 12.756 5.202 1.00 94.62 274 ARG A N 1
ATOM 2147 C CA . ARG A 1 274 ? -11.820 11.822 5.901 1.00 94.62 274 ARG A CA 1
ATOM 2148 C C . ARG A 1 274 ? -11.612 11.867 7.411 1.00 94.62 274 ARG A C 1
ATOM 2150 O O . ARG A 1 274 ? -12.588 11.901 8.166 1.00 94.62 274 ARG A O 1
ATOM 2157 N N . PHE A 1 275 ? -10.359 11.942 7.853 1.00 96.25 275 PHE A N 1
ATOM 2158 C CA . PHE A 1 275 ? -10.035 12.060 9.271 1.00 96.25 275 PHE A CA 1
ATOM 2159 C C . PHE A 1 275 ? -10.424 13.423 9.856 1.00 96.25 275 PHE A C 1
ATOM 2161 O O . PHE A 1 275 ? -10.938 13.450 10.972 1.00 96.25 275 PHE A O 1
ATOM 2168 N N . SER A 1 276 ? -10.312 14.533 9.118 1.00 97.25 276 SER A N 1
ATOM 2169 C CA . SER A 1 276 ? -10.795 15.838 9.603 1.00 97.25 276 SER A CA 1
ATOM 2170 C C . SER A 1 276 ? -12.317 15.869 9.765 1.00 97.25 276 SER A C 1
ATOM 2172 O O . SER A 1 276 ? -12.816 16.287 10.810 1.00 97.25 276 SER A O 1
ATOM 2174 N N . HIS A 1 277 ? -13.069 15.308 8.813 1.00 96.31 277 HIS A N 1
ATOM 2175 C CA . HIS A 1 277 ? -14.515 15.115 8.964 1.00 96.31 277 HIS A CA 1
ATOM 2176 C C . HIS A 1 277 ? -14.869 14.227 10.159 1.00 96.31 277 HIS A C 1
ATOM 2178 O O . HIS A 1 277 ? -15.904 14.419 10.800 1.00 96.31 277 HIS A O 1
ATOM 2184 N N . ARG A 1 278 ? -14.030 13.238 10.477 1.00 95.88 278 ARG A N 1
ATOM 2185 C CA . ARG A 1 278 ? -14.220 12.412 11.669 1.00 95.88 278 ARG A CA 1
ATOM 2186 C C . ARG A 1 278 ? -14.002 13.207 12.952 1.00 95.88 278 ARG A C 1
ATOM 2188 O O . ARG A 1 278 ? -14.847 13.108 13.836 1.00 95.88 278 ARG A O 1
ATOM 2195 N N . VAL A 1 279 ? -12.925 13.988 13.049 1.00 96.94 279 VAL A N 1
ATOM 2196 C CA . VAL A 1 279 ? -12.673 14.845 14.220 1.00 96.94 279 VAL A CA 1
ATOM 2197 C C . VAL A 1 279 ? -13.843 15.799 14.441 1.00 96.94 279 VAL A C 1
ATOM 2199 O O . VAL A 1 279 ? -14.337 15.867 15.559 1.00 96.94 279 VAL A O 1
ATOM 2202 N N . GLU A 1 280 ? -14.352 16.443 13.390 1.00 96.19 280 GLU A N 1
ATOM 2203 C CA . GLU A 1 280 ? -15.495 17.362 13.499 1.00 96.19 280 GLU A CA 1
ATOM 2204 C C . GLU A 1 280 ? -16.773 16.662 13.993 1.00 96.19 280 GLU A C 1
ATOM 2206 O O . GLU A 1 280 ? -17.523 17.220 14.787 1.00 96.19 280 GLU A O 1
ATOM 2211 N N . ARG A 1 281 ? -17.014 15.404 13.593 1.00 95.75 281 ARG A N 1
ATOM 2212 C CA . ARG A 1 281 ? -18.141 14.616 14.130 1.00 95.75 281 ARG A CA 1
ATOM 2213 C C . ARG A 1 281 ? -17.973 14.274 15.611 1.00 95.75 281 ARG A C 1
ATOM 2215 O O . ARG A 1 281 ? -18.960 14.261 16.338 1.00 95.75 281 ARG A O 1
ATOM 2222 N N . LEU A 1 282 ? -16.750 13.965 16.044 1.00 95.62 282 LEU A N 1
ATOM 2223 C CA . LEU A 1 282 ? -16.443 13.624 17.440 1.00 95.62 282 LEU A CA 1
ATOM 2224 C C . LEU A 1 282 ? -16.407 14.864 18.343 1.00 95.62 282 LEU A C 1
ATOM 2226 O O . LEU A 1 282 ? -16.751 14.793 19.521 1.00 95.62 282 LEU A O 1
ATOM 2230 N N . ARG A 1 283 ? -15.988 16.001 17.788 1.00 96.12 283 ARG A N 1
ATOM 2231 C CA . ARG A 1 283 ? -15.844 17.280 18.475 1.00 96.12 283 ARG A CA 1
ATOM 2232 C C . ARG A 1 283 ? -16.270 18.418 17.536 1.00 96.12 283 ARG A C 1
ATOM 2234 O O . ARG A 1 283 ? -15.410 19.014 16.896 1.00 96.12 283 ARG A O 1
ATOM 2241 N N . PRO A 1 284 ? -17.571 18.744 17.473 1.00 96.00 284 PRO A N 1
ATOM 2242 C CA . PRO A 1 284 ? -18.055 19.840 16.638 1.00 96.00 284 PRO A CA 1
ATOM 2243 C C . PRO A 1 284 ? -17.396 21.178 16.994 1.00 96.00 284 PRO A C 1
ATOM 2245 O O . PRO A 1 284 ? -17.241 21.504 18.176 1.00 96.00 284 PRO A O 1
ATOM 2248 N N . GLY A 1 285 ? -17.026 21.961 15.981 1.00 93.00 285 GLY A N 1
ATOM 2249 C CA . GLY A 1 285 ? -16.311 23.230 16.142 1.00 93.00 285 GLY A CA 1
ATOM 2250 C C . GLY A 1 285 ? -14.809 23.069 16.392 1.00 93.00 285 GLY A C 1
ATOM 2251 O O . GLY A 1 285 ? -14.185 23.949 16.994 1.00 93.00 285 GLY A O 1
ATOM 2252 N N . ASP A 1 286 ? -14.212 21.956 15.968 1.00 96.88 286 ASP A N 1
ATOM 2253 C CA . ASP A 1 286 ? -12.776 21.738 16.096 1.00 96.88 286 ASP A CA 1
ATOM 2254 C C . ASP A 1 286 ? -12.006 22.623 15.103 1.00 96.88 286 ASP A C 1
ATOM 2256 O O . ASP A 1 286 ? -11.994 22.398 13.892 1.00 96.88 286 ASP A O 1
ATOM 2260 N N . ALA A 1 287 ? -11.335 23.651 15.629 1.00 96.69 287 ALA A N 1
ATOM 2261 C CA . ALA A 1 287 ? -10.612 24.623 14.811 1.00 96.69 287 ALA A CA 1
ATOM 2262 C C . ALA A 1 287 ? -9.493 23.996 13.958 1.00 96.69 287 ALA A C 1
ATOM 2264 O O . ALA A 1 287 ? -9.208 24.489 12.864 1.00 96.69 287 ALA A O 1
ATOM 2265 N N . GLU A 1 288 ? -8.860 22.924 14.443 1.00 96.81 288 GLU A N 1
ATOM 2266 C CA . GLU A 1 288 ? -7.796 22.234 13.719 1.00 96.81 288 GLU A CA 1
ATOM 2267 C C . GLU A 1 288 ? -8.377 21.418 12.562 1.00 96.81 288 GLU A C 1
ATOM 2269 O O . GLU A 1 288 ? -7.915 21.543 11.426 1.00 96.81 288 GLU A O 1
ATOM 2274 N N . ALA A 1 289 ? -9.433 20.644 12.825 1.00 96.31 289 ALA A N 1
ATOM 2275 C CA . ALA A 1 289 ? -10.133 19.882 11.795 1.00 96.31 289 ALA A CA 1
ATOM 2276 C C . ALA A 1 289 ? -10.677 20.797 10.688 1.00 96.31 289 ALA A C 1
ATOM 2278 O O . ALA A 1 289 ? -10.522 20.502 9.500 1.00 96.31 289 ALA A O 1
ATOM 2279 N N . GLU A 1 290 ? -11.239 21.949 11.061 1.00 96.88 290 GLU A N 1
ATOM 2280 C CA . GLU A 1 290 ? -11.746 22.934 10.108 1.00 96.88 290 GLU A CA 1
ATOM 2281 C C . GLU A 1 290 ? -10.635 23.565 9.257 1.00 96.88 290 GLU A C 1
ATOM 2283 O O . GLU A 1 290 ? -10.819 23.805 8.059 1.00 96.88 290 GLU A O 1
ATOM 2288 N N . ALA A 1 291 ? -9.470 23.838 9.849 1.00 96.62 291 ALA A N 1
ATOM 2289 C CA . ALA A 1 291 ? -8.312 24.338 9.111 1.00 96.62 291 ALA A CA 1
ATOM 2290 C C . ALA A 1 291 ? -7.801 23.297 8.101 1.00 96.62 291 ALA A C 1
ATOM 2292 O O . ALA A 1 291 ? -7.612 23.626 6.927 1.00 96.62 291 ALA A O 1
ATOM 2293 N N . VAL A 1 292 ? -7.660 22.036 8.528 1.00 96.62 292 VAL A N 1
ATOM 2294 C CA . VAL A 1 292 ? -7.254 20.923 7.654 1.00 96.62 292 VAL A CA 1
ATOM 2295 C C . VAL A 1 292 ? -8.249 20.742 6.514 1.00 96.62 292 VAL A C 1
ATOM 2297 O O . VAL A 1 292 ? -7.843 20.644 5.358 1.00 96.62 292 VAL A O 1
ATOM 2300 N N . ARG A 1 293 ? -9.554 20.762 6.801 1.00 96.00 293 ARG A N 1
ATOM 2301 C CA . ARG A 1 293 ? -10.602 20.609 5.784 1.00 96.00 293 ARG A CA 1
ATOM 2302 C C . ARG A 1 293 ? -10.517 21.683 4.704 1.00 96.00 293 ARG A C 1
ATOM 2304 O O . ARG A 1 293 ? -10.522 21.350 3.517 1.00 96.00 293 ARG A O 1
ATOM 2311 N N . ARG A 1 294 ? -10.396 22.955 5.097 1.00 95.06 294 ARG A N 1
ATOM 2312 C CA . ARG A 1 294 ? -10.245 24.073 4.149 1.00 95.06 294 ARG A CA 1
ATOM 2313 C C . ARG A 1 294 ? -8.984 23.929 3.304 1.00 95.06 294 ARG A C 1
ATOM 2315 O O . ARG A 1 294 ? -9.056 24.051 2.084 1.00 95.06 294 ARG A O 1
ATOM 2322 N N . HIS A 1 295 ? -7.855 23.627 3.942 1.00 94.75 295 HIS A N 1
ATOM 2323 C CA . HIS A 1 295 ? -6.574 23.495 3.256 1.00 94.75 295 HIS A CA 1
ATOM 2324 C C . HIS A 1 295 ? -6.566 22.331 2.251 1.00 94.75 295 HIS A C 1
ATOM 2326 O O . HIS A 1 295 ? -6.265 22.531 1.077 1.00 94.75 295 HIS A O 1
ATOM 2332 N N . MET A 1 296 ? -6.978 21.135 2.674 1.00 94.25 296 MET A N 1
ATOM 2333 C CA . MET A 1 296 ? -6.978 19.939 1.825 1.00 94.25 296 MET A CA 1
ATOM 2334 C C . MET A 1 296 ? -8.004 20.022 0.681 1.00 94.25 296 MET A C 1
ATOM 2336 O O . MET A 1 296 ? -7.736 19.550 -0.422 1.00 94.25 296 MET A O 1
ATOM 2340 N N . THR A 1 297 ? -9.158 20.670 0.898 1.00 93.81 297 THR A N 1
ATOM 2341 C CA . THR A 1 297 ? -10.141 20.913 -0.177 1.00 93.81 297 THR A CA 1
ATOM 2342 C C . THR A 1 297 ? -9.556 21.813 -1.265 1.00 93.81 297 THR A C 1
ATOM 2344 O O . THR A 1 297 ? -9.713 21.523 -2.449 1.00 93.81 297 THR A O 1
ATOM 2347 N N . ALA A 1 298 ? -8.826 22.867 -0.882 1.00 91.75 298 ALA A N 1
ATOM 2348 C CA . ALA A 1 298 ? -8.152 23.740 -1.841 1.00 91.75 298 ALA A CA 1
ATOM 2349 C C . ALA A 1 298 ? -7.107 22.979 -2.679 1.00 91.75 298 ALA A C 1
ATOM 2351 O O . ALA A 1 298 ? -7.029 23.189 -3.889 1.00 91.75 298 ALA A O 1
ATOM 2352 N N . ILE A 1 299 ? -6.362 22.050 -2.064 1.00 89.06 299 ILE A N 1
ATOM 2353 C CA . ILE A 1 299 ? -5.409 21.189 -2.783 1.00 89.06 299 ILE A CA 1
ATOM 2354 C C . ILE A 1 299 ? -6.135 20.286 -3.790 1.00 89.06 299 ILE A C 1
ATOM 2356 O O . ILE A 1 299 ? -5.710 20.199 -4.941 1.00 89.06 299 ILE A O 1
ATOM 2360 N N . LEU A 1 300 ? -7.245 19.642 -3.407 1.00 86.62 300 LEU A N 1
ATOM 2361 C CA . LEU A 1 300 ? -8.011 18.803 -4.339 1.00 86.62 300 LEU A CA 1
ATOM 2362 C C . LEU A 1 300 ? -8.553 19.594 -5.532 1.00 86.62 300 LEU A C 1
ATOM 2364 O O . LEU A 1 300 ? -8.472 19.116 -6.662 1.00 86.62 300 LEU A O 1
ATOM 2368 N N . GLU A 1 301 ? -9.089 20.793 -5.302 1.00 87.75 301 GLU A N 1
ATOM 2369 C CA . GLU A 1 301 ? -9.582 21.649 -6.387 1.00 87.75 301 GLU A CA 1
ATOM 2370 C C . GLU A 1 301 ? -8.449 22.110 -7.309 1.00 87.75 301 GLU A C 1
ATOM 2372 O O . GLU A 1 301 ? -8.602 22.101 -8.530 1.00 87.75 301 GLU A O 1
ATOM 2377 N N . MET A 1 302 ? -7.273 22.423 -6.760 1.00 84.81 302 MET A N 1
ATOM 2378 C CA . MET A 1 302 ? -6.084 22.696 -7.567 1.00 84.81 302 MET A CA 1
ATOM 2379 C C . MET A 1 302 ? -5.706 21.480 -8.425 1.00 84.81 302 MET A C 1
ATOM 2381 O O . MET A 1 302 ? -5.520 21.622 -9.633 1.00 84.81 302 MET A O 1
ATOM 2385 N N . ARG A 1 303 ? -5.666 20.276 -7.835 1.00 81.50 303 ARG A N 1
ATOM 2386 C CA . ARG A 1 303 ? -5.312 19.029 -8.536 1.00 81.50 303 ARG A CA 1
ATOM 2387 C C . ARG A 1 303 ? -6.301 18.661 -9.646 1.00 81.50 303 ARG A C 1
ATOM 2389 O O . ARG A 1 303 ? -5.868 18.181 -10.688 1.00 81.50 303 ARG A O 1
ATOM 2396 N N . LYS A 1 304 ? -7.603 18.918 -9.474 1.00 76.31 304 LYS A N 1
ATOM 2397 C CA . LYS A 1 304 ? -8.620 18.706 -10.528 1.00 76.31 304 LYS A CA 1
ATOM 2398 C C . LYS A 1 304 ? -8.396 19.574 -11.766 1.00 76.31 304 LYS A C 1
ATOM 2400 O O . LYS A 1 304 ? -8.774 19.171 -12.861 1.00 76.31 304 LYS A O 1
ATOM 2405 N N . ASN A 1 305 ? -7.800 20.750 -11.583 1.00 72.06 305 ASN A N 1
ATOM 2406 C CA . ASN A 1 305 ? -7.542 21.711 -12.652 1.00 72.06 305 ASN A CA 1
ATOM 2407 C C . ASN A 1 305 ? -6.175 21.506 -13.331 1.00 72.06 305 ASN A C 1
ATOM 2409 O O . ASN A 1 305 ? -5.852 22.220 -14.282 1.00 72.06 305 ASN A O 1
ATOM 2413 N N . LEU A 1 306 ? -5.373 20.540 -12.868 1.00 62.50 306 LEU A N 1
ATOM 2414 C CA . LEU A 1 306 ? -4.111 20.175 -13.501 1.00 62.50 306 LEU A CA 1
ATOM 2415 C C . LEU A 1 306 ? -4.338 19.229 -14.698 1.00 62.50 306 LEU A C 1
ATOM 2417 O O . LEU A 1 306 ? -5.266 18.417 -14.685 1.00 62.50 306 LEU A O 1
ATOM 2421 N N . PRO A 1 307 ? -3.477 19.283 -15.733 1.00 50.59 307 PRO A N 1
ATOM 2422 C CA . PRO A 1 307 ? -3.493 18.304 -16.814 1.00 50.59 307 PRO A CA 1
ATOM 2423 C C . PRO A 1 307 ? -3.335 16.870 -16.270 1.00 50.59 307 PRO A C 1
ATOM 2425 O O . PRO A 1 307 ? -2.603 16.670 -15.294 1.00 50.59 307 PRO A O 1
ATOM 2428 N N . PRO A 1 308 ? -3.953 15.855 -16.908 1.00 44.31 308 PRO A N 1
ATOM 2429 C CA . PRO A 1 308 ? -3.813 14.460 -16.494 1.00 44.31 308 PRO A CA 1
ATOM 2430 C C . PRO A 1 308 ? -2.334 14.064 -16.355 1.00 44.31 308 PRO A C 1
ATOM 2432 O O . PRO A 1 308 ? -1.574 14.176 -17.315 1.00 44.31 308 PRO A O 1
ATOM 2435 N N . GLY A 1 309 ? -1.934 13.607 -15.163 1.00 44.12 309 GLY A N 1
ATOM 2436 C CA . GLY A 1 309 ? -0.568 13.161 -14.853 1.00 44.12 309 GLY A CA 1
ATOM 2437 C C . GLY A 1 309 ? 0.298 14.143 -14.053 1.00 44.12 309 GLY A C 1
ATOM 2438 O O . GLY A 1 309 ? 1.352 13.735 -13.580 1.00 44.12 309 GLY A O 1
ATOM 2439 N N . ALA A 1 310 ? -0.129 15.396 -13.849 1.00 36.59 310 ALA A N 1
ATOM 2440 C CA . ALA A 1 310 ? 0.597 16.360 -13.007 1.00 36.59 310 ALA A CA 1
ATOM 2441 C C . ALA A 1 310 ? 0.190 16.317 -11.517 1.00 36.59 310 ALA A C 1
ATOM 2443 O O . ALA A 1 310 ? 0.932 16.793 -10.670 1.00 36.59 310 ALA A O 1
ATOM 2444 N N . SER A 1 311 ? -0.967 15.734 -11.185 1.00 39.06 311 SER A N 1
ATOM 2445 C CA . SER A 1 311 ? -1.537 15.712 -9.825 1.00 39.06 311 SER A CA 1
ATOM 2446 C C . SER A 1 311 ? -1.066 14.558 -8.927 1.00 39.06 311 SER A C 1
ATOM 2448 O O . SER A 1 311 ? -1.489 14.491 -7.776 1.00 39.06 311 SER A O 1
ATOM 2450 N N . ASP A 1 312 ? -0.280 13.619 -9.463 1.00 40.19 312 ASP A N 1
ATOM 2451 C CA . ASP A 1 312 ? 0.241 12.442 -8.741 1.00 40.19 312 ASP A CA 1
ATOM 2452 C C . ASP A 1 312 ? 1.694 12.649 -8.255 1.00 40.19 312 ASP A C 1
ATOM 2454 O O . ASP A 1 312 ? 2.361 11.694 -7.858 1.00 40.19 312 ASP A O 1
ATOM 2458 N N . VAL A 1 313 ? 2.195 13.887 -8.338 1.00 39.75 313 VAL A N 1
ATOM 2459 C CA . VAL A 1 313 ? 3.519 14.309 -7.868 1.00 39.75 313 VAL A CA 1
ATOM 2460 C C . VAL A 1 313 ? 3.312 15.169 -6.627 1.00 39.75 313 VAL A C 1
ATOM 2462 O O . VAL A 1 313 ? 3.312 16.386 -6.721 1.00 39.75 313 VAL A O 1
ATOM 2465 N N . ASP A 1 314 ? 3.049 14.535 -5.492 1.00 34.12 314 ASP A N 1
ATOM 2466 C CA . ASP A 1 314 ? 3.176 15.141 -4.162 1.00 34.12 314 ASP A CA 1
ATOM 2467 C C . ASP A 1 314 ? 3.725 14.066 -3.213 1.00 34.12 314 ASP A C 1
ATOM 2469 O O . ASP A 1 314 ? 3.124 12.964 -3.173 1.00 34.12 314 ASP A O 1
#

pLDDT: mean 85.23, std 16.18, range [34.12, 98.31]

Secondary structure (DSSP, 8-state):
--HHHHHTTS-HHHHHHHHHHHHHHHHHHTT-TT-TTS--HHHHHHHHHHHHHHHHHHHHH-SSPPTT-EEEEEE---STT-HHHHHHTS-HHHHHTT-TT-EEE-GGG----SS-EEEEEE-TT--EEEE-TTT--EEETT-SPP-HHHHHHHHHHHHHHHHHTT-HHHHHHHHHTS--S-HHHHHHHHHHHHHHHHHTT-HHHHHHHHHTSPPPPHHHHHHHHHHHHHT--TT---HHHHHHHTT--TT-HHHHHHHHHHHHHTT-HHHHHHHHHHHHHHSTT-HHHHHHHHHHHHHHHHHHTSPTTSTT--

Foldseek 3Di:
DVPVVVLVPDDPVVNVVVVVVVVVVVVVVLPPPPDLPDDGPVLVVVLVVLVVQLLLLCCLVPVADDFLEEEAEAEAQPDRNPPVLCVAVVVCVCVSRVHPNYHYDYLLADAPGPDHYWYWYQHNVRWIWTADLQARDIATSVRDDDDSVSSLLSSLSNLLSCLLNVNLVVSLNSLCRYPDPDLLSNLLSLLVNLLSCVQVVNNVVSVVSLVPHDQDDPVSLLVSLLSNQLSHHPRGHSVVSSCVSSVHDLLPLVSLVVSLVSCVVVVSLVSNLVSLVSNCVNPPPPPVSVVSNVVSVVLVVVLVPDDRSPSVPD

Organism: Eiseniibacteriota bacterium (NCBI:txid2212470)

Sequence (314 aa):
MAAGLGLASLPLRTQLAVLGIYLTLGMWSRGDLKNPEETTESNFRLVDTALKKVELGFRQLYPRFAPNTQIVLSVQARGRGSIYIHMYAFQVLRIWYRDRTLRAVRPEDRKRADGPEILILITPDRDVVDIDPRTLYARSASRTEPDYHQCEGAVRAYAMGLAGSGQADDAVHLLLHLPEVNAGLLSVHRRMAAMFLYADGRDREAEAVLDSTVALPRGLALADLQAVLAEQPKRRVFDDHGLRAFGISAQDTAAVRELMRWFVSMGYVEVALRFSHRVERLRPGDAEAEAVRRHMTAILEMRKNLPPGASDVD

Radius of gyration: 24.24 Å; chains: 1; bounding box: 50×65×59 Å